Protein AF-R7XGN2-F1 (afdb_monomer)

Radius of gyration: 22.51 Å; Cα contacts (8 Å, |Δi|>4): 155; chains: 1; bounding box: 71×46×50 Å

pLDDT: mean 79.06, std 18.72, range [29.92, 95.56]

Mean predicted aligned error: 11.79 Å

Solvent-accessible surface area (backbone atoms only — not comparable to full-atom values): 12893 Å² total; per-residue (Å²): 125,78,78,70,58,62,67,57,59,67,66,64,74,74,75,70,80,83,85,65,99,56,72,44,58,44,67,46,78,38,30,58,44,69,99,63,11,65,66,30,43,52,52,51,53,53,50,50,51,52,32,53,67,49,72,44,27,59,96,86,29,48,55,45,80,45,82,33,55,18,55,85,36,73,68,44,34,53,54,35,51,46,44,35,49,71,72,68,54,39,79,71,68,58,66,60,52,51,55,52,49,54,55,51,52,56,50,56,76,78,46,59,67,67,62,52,51,49,50,48,49,51,52,52,37,50,49,52,32,50,51,34,50,47,54,59,48,46,57,71,76,52,68,84,62,91,64,97,71,75,79,75,62,74,69,57,50,41,51,51,51,32,52,53,33,53,55,56,54,70,74,51,61,70,68,49,54,52,53,50,52,52,52,50,52,51,54,51,48,49,34,68,72,45,47,63,76,68,51,82,74,81,76,68,49,77,70,57,57,73,76,71,73,78,80,88,79,134

Foldseek 3Di:
DVVVVVVVVVVPPVPDDPPDLDAQEDEDEDACDDPCNVVSVCVVVVVVVVCVLVVCDDLNHHYDYDYAHCNPPPVSSVVSVCCVCPVVNNDDPVVVVVVVVVVVVVVVVPDDPVVVVLLVLLVVLVVLLVVLVVVVVCCVPPVPDDDPDDDPPPPVVSVVSNVVSVVVNVPGDVVSVVVVVVVVVVVVVCCVPPVVVSPPPPPDSVVVVVVPDDPDDD

Nearest PDB structures (foldseek):
  4zpj-assembly1_A  TM=9.206E-01  e=1.205E-03  Sphaerobacter thermophilus DSM 20745
  4evr-assembly1_A  TM=9.173E-01  e=2.177E-03  Rhodopseudomonas palustris CGA009
  4eyk-assembly1_A  TM=9.055E-01  e=1.077E-02  Rhodopseudomonas palustris BisB5
  3n0w-assembly2_B  TM=8.182E-01  e=1.015E-02  Paraburkholderia xenovorans LB400

Sequence (218 aa):
MKQKCVAIAAALALLAPALASAEVKVGILATLSGPSADVGRDQYDGFLLAVEQGGGKLGGQPVRLIKEDDQARPDAGLAGVRRLLELERVATPYFATWTVGIVFAMIAAFMPLNVLAELINIGTLSAFTLISIAVLVLRRTRPELPRAFRCPGVPVVPLLSVGFCLFLMAHLQALTWIAFLIWLGIGLSIYFLYARRNAVLHGGQVARGASRKSPETR

Secondary structure (DSSP, 8-state):
--SHHHHHHHHHTT---------EEEEEEE--SSTTHHHHHHHHHHHHHHHHHTTSEETTEEEEEEEEE-TT-HHHHHHHHHIIIIIS-----HHHHHHHHHHHHHHHHHS-HHHHHHHHHHHHHHHHHHHHHHHHHHHHH-TTS--SS--TTTTHHHHHHHHHHHHHHHTS-HHHHHHHHHHHHHHHHHIIIIIHHH-----SHHHHHTTS------

Structure (mmCIF, N/CA/C/O backbone):
data_AF-R7XGN2-F1
#
_entry.id   AF-R7XGN2-F1
#
loop_
_atom_site.group_PDB
_atom_site.id
_atom_site.type_symbol
_atom_site.label_atom_id
_atom_site.label_alt_id
_atom_site.label_comp_id
_atom_site.label_asym_id
_atom_site.label_entity_id
_atom_site.label_seq_id
_atom_site.pdbx_PDB_ins_code
_atom_site.Cartn_x
_atom_site.Cartn_y
_atom_site.Cartn_z
_atom_site.occupancy
_atom_site.B_iso_or_equiv
_atom_site.auth_seq_id
_atom_site.auth_comp_id
_atom_site.auth_asym_id
_atom_site.auth_atom_id
_atom_site.pdbx_PDB_model_num
ATOM 1 N N . MET A 1 1 ? 31.092 -17.877 7.086 1.00 37.91 1 MET A N 1
ATOM 2 C CA . MET A 1 1 ? 29.964 -18.611 7.721 1.00 37.91 1 MET A CA 1
ATOM 3 C C . MET A 1 1 ? 29.307 -17.897 8.910 1.00 37.91 1 MET A C 1
ATOM 5 O O . MET A 1 1 ? 28.169 -18.226 9.198 1.00 37.91 1 MET A O 1
ATOM 9 N N . LYS A 1 2 ? 29.928 -16.896 9.562 1.00 31.23 2 LYS A N 1
ATOM 10 C CA . LYS A 1 2 ? 29.355 -16.224 10.753 1.00 31.23 2 LYS A CA 1
ATOM 11 C C . LYS A 1 2 ? 28.295 -15.134 10.469 1.00 31.23 2 LYS A C 1
ATOM 13 O O . LYS A 1 2 ? 27.515 -14.819 11.355 1.00 31.23 2 LYS A O 1
ATOM 18 N N . GLN A 1 3 ? 28.200 -14.613 9.239 1.00 43.84 3 GLN A N 1
ATOM 19 C CA . GLN A 1 3 ? 27.232 -13.556 8.870 1.00 43.84 3 GLN A CA 1
ATOM 20 C C . GLN A 1 3 ? 25.809 -14.056 8.560 1.00 43.84 3 GLN A C 1
ATOM 22 O O . GLN A 1 3 ? 24.865 -13.280 8.641 1.00 43.84 3 GLN A O 1
ATOM 27 N N . LYS A 1 4 ? 25.621 -15.345 8.240 1.00 37.38 4 LYS A N 1
ATOM 28 C CA . LYS A 1 4 ? 24.294 -15.890 7.889 1.00 37.38 4 LYS A CA 1
ATOM 29 C C . LYS A 1 4 ? 23.436 -16.238 9.114 1.00 37.38 4 LYS A C 1
ATOM 31 O O . LYS A 1 4 ? 22.220 -16.309 9.000 1.00 37.38 4 LYS A O 1
ATOM 36 N N . CYS A 1 5 ? 24.049 -16.405 10.287 1.00 29.92 5 CYS A N 1
ATOM 37 C CA . CYS A 1 5 ? 23.338 -16.828 11.498 1.00 29.92 5 CYS A CA 1
ATOM 38 C C . CYS A 1 5 ? 22.633 -15.675 12.232 1.00 29.92 5 CYS A C 1
ATOM 40 O O . CYS A 1 5 ? 21.644 -15.910 12.918 1.00 29.92 5 CYS A O 1
ATOM 42 N N . VAL A 1 6 ? 23.087 -14.428 12.061 1.00 37.81 6 VAL A N 1
ATOM 43 C CA . VAL A 1 6 ? 22.526 -13.270 12.786 1.00 37.81 6 VAL A CA 1
ATOM 44 C C . VAL A 1 6 ? 21.175 -12.827 12.204 1.00 37.81 6 VAL A C 1
ATOM 46 O O . VAL A 1 6 ? 20.280 -12.445 12.951 1.00 37.81 6 VAL A O 1
ATOM 49 N N . ALA A 1 7 ? 20.973 -12.972 10.890 1.00 37.25 7 ALA A N 1
ATOM 50 C CA . ALA A 1 7 ? 19.716 -12.604 10.231 1.00 37.25 7 ALA A CA 1
ATOM 51 C C . ALA A 1 7 ? 18.546 -13.556 10.559 1.00 37.25 7 ALA A C 1
ATOM 53 O O . ALA A 1 7 ? 17.389 -13.152 10.509 1.00 37.25 7 ALA A O 1
ATOM 54 N N . ILE A 1 8 ? 18.836 -14.811 10.922 1.00 39.12 8 ILE A N 1
ATOM 55 C CA . ILE A 1 8 ? 17.811 -15.830 11.205 1.00 39.12 8 ILE A CA 1
ATOM 56 C C . ILE A 1 8 ? 17.353 -15.762 12.673 1.00 39.12 8 ILE A C 1
ATOM 58 O O . ILE A 1 8 ? 16.182 -15.992 12.964 1.00 39.12 8 ILE A O 1
ATOM 62 N N . ALA A 1 9 ? 18.233 -15.363 13.598 1.00 32.94 9 ALA A N 1
ATOM 63 C CA . ALA A 1 9 ? 17.887 -15.224 15.015 1.00 32.94 9 ALA A CA 1
ATOM 64 C C . ALA A 1 9 ? 16.923 -14.052 15.290 1.00 32.94 9 ALA A C 1
ATOM 66 O O . ALA A 1 9 ? 16.061 -14.157 16.161 1.00 32.94 9 ALA A O 1
ATOM 67 N N . ALA A 1 10 ? 16.999 -12.969 14.507 1.00 37.25 10 ALA A N 1
ATOM 68 C CA . ALA A 1 10 ? 16.090 -11.826 14.637 1.00 37.25 10 ALA A CA 1
ATOM 69 C C . ALA A 1 10 ? 14.650 -12.133 14.175 1.00 37.25 10 ALA A C 1
ATOM 71 O O . ALA A 1 10 ? 13.710 -11.478 14.616 1.00 37.25 10 ALA A O 1
ATOM 72 N N . ALA A 1 11 ? 14.458 -13.156 13.334 1.00 38.25 11 ALA A N 1
ATOM 73 C CA . ALA A 1 11 ? 13.137 -13.567 12.860 1.00 38.25 11 ALA A CA 1
ATOM 74 C C . ALA A 1 11 ? 12.359 -14.414 13.887 1.00 38.25 11 ALA A C 1
ATOM 76 O O . ALA A 1 11 ? 11.131 -14.459 13.830 1.00 38.25 11 ALA A O 1
ATOM 77 N N . LEU A 1 12 ? 13.041 -15.065 14.841 1.00 36.34 12 LEU A N 1
ATOM 78 C CA . LEU A 1 12 ? 12.395 -15.971 15.803 1.00 36.34 12 LEU A CA 1
ATOM 79 C C . LEU A 1 12 ? 11.821 -15.270 17.048 1.00 36.34 12 LEU A C 1
ATOM 81 O O . LEU A 1 12 ? 10.980 -15.848 17.730 1.00 36.34 12 LEU A O 1
ATOM 85 N N . ALA A 1 13 ? 12.231 -14.033 17.346 1.00 36.88 13 ALA A N 1
ATOM 86 C CA . ALA A 1 13 ? 11.819 -13.324 18.565 1.00 36.88 13 ALA A CA 1
ATOM 87 C C . ALA A 1 13 ? 10.457 -12.602 18.461 1.00 36.88 13 ALA A C 1
ATOM 89 O O . ALA A 1 13 ? 9.962 -12.082 19.456 1.00 36.88 13 ALA A O 1
ATOM 90 N N . LEU A 1 14 ? 9.822 -12.583 17.283 1.00 43.53 14 LEU A N 1
ATOM 91 C CA . LEU A 1 14 ? 8.521 -11.926 17.060 1.00 43.53 14 LEU A CA 1
ATOM 92 C C . LEU A 1 14 ? 7.310 -12.843 17.314 1.00 43.53 14 LEU A C 1
ATOM 94 O O . LEU A 1 14 ? 6.173 -12.446 17.073 1.00 43.53 14 LEU A O 1
ATOM 98 N N . LEU A 1 15 ? 7.531 -14.062 17.813 1.00 40.69 15 LEU A N 1
ATOM 99 C CA . LEU A 1 15 ? 6.493 -15.078 18.012 1.00 40.69 15 LEU A CA 1
ATOM 100 C C . LEU A 1 15 ? 5.929 -15.107 19.443 1.00 40.69 15 LEU A C 1
ATOM 102 O O . LEU A 1 15 ? 5.627 -16.173 19.973 1.00 40.69 15 LEU A O 1
ATOM 106 N N . ALA A 1 16 ? 5.763 -13.945 20.078 1.00 38.53 16 ALA A N 1
ATOM 107 C CA . ALA A 1 16 ? 4.947 -13.860 21.286 1.00 38.53 16 ALA A CA 1
ATOM 108 C C . ALA A 1 16 ? 3.461 -13.806 20.879 1.00 38.53 16 ALA A C 1
ATOM 110 O O . ALA A 1 16 ? 3.049 -12.849 20.217 1.00 38.53 16 ALA A O 1
ATOM 111 N N . PRO A 1 17 ? 2.635 -14.807 21.237 1.00 39.12 17 PRO A N 1
ATOM 112 C CA . PRO A 1 17 ? 1.208 -14.735 20.992 1.00 39.12 17 PRO A CA 1
ATOM 113 C C . PRO A 1 17 ? 0.625 -13.694 21.949 1.00 39.12 17 PRO A C 1
ATOM 115 O O . PRO A 1 17 ? 0.620 -13.887 23.163 1.00 39.12 17 PRO A O 1
ATOM 118 N N . ALA A 1 18 ? 0.111 -12.589 21.414 1.00 36.78 18 ALA A N 1
ATOM 119 C CA . ALA A 1 18 ? -0.776 -11.710 22.166 1.00 36.78 18 ALA A CA 1
ATOM 120 C C . ALA A 1 18 ? -2.134 -12.417 22.332 1.00 36.78 18 ALA A C 1
ATOM 122 O O . ALA A 1 18 ? -3.097 -12.163 21.613 1.00 36.78 18 ALA A O 1
ATOM 123 N N . LEU A 1 19 ? -2.180 -13.371 23.262 1.00 38.25 19 LEU A N 1
ATOM 124 C CA . LEU A 1 19 ? -3.398 -13.948 23.820 1.00 38.25 19 LEU A CA 1
ATOM 125 C C . LEU A 1 19 ? -4.023 -12.911 24.759 1.00 38.25 19 LEU A C 1
ATOM 127 O O . LEU A 1 19 ? -3.770 -12.913 25.958 1.00 38.25 19 LEU A O 1
ATOM 131 N N . ALA A 1 20 ? -4.831 -12.007 24.214 1.00 37.09 20 ALA A N 1
ATOM 132 C CA . ALA A 1 20 ? -5.807 -11.262 24.999 1.00 37.09 20 ALA A CA 1
ATOM 133 C C . ALA A 1 20 ? -6.953 -10.818 24.090 1.00 37.09 20 ALA A C 1
ATOM 135 O O . ALA A 1 20 ? -6.751 -10.083 23.126 1.00 37.09 20 ALA A O 1
ATOM 136 N N . SER A 1 21 ? -8.162 -11.280 24.410 1.00 44.34 21 SER A N 1
ATOM 137 C CA . SER A 1 21 ? -9.411 -10.845 23.789 1.00 44.34 21 SER A CA 1
ATOM 138 C C . SER A 1 21 ? -9.746 -9.419 24.233 1.00 44.34 21 SER A C 1
ATOM 140 O O . SER A 1 21 ? -10.643 -9.215 25.047 1.00 44.34 21 SER A O 1
ATOM 142 N N . ALA A 1 22 ? -8.975 -8.442 23.766 1.00 63.19 22 ALA A N 1
ATOM 143 C CA . ALA A 1 22 ? -9.218 -7.031 24.013 1.00 63.19 22 ALA A CA 1
ATOM 144 C C . ALA A 1 22 ? -9.939 -6.420 22.806 1.00 63.19 22 ALA A C 1
ATOM 146 O O . ALA A 1 22 ? -9.531 -6.620 21.662 1.00 63.19 22 ALA A O 1
ATOM 147 N N . GLU A 1 23 ? -11.014 -5.677 23.078 1.00 73.75 23 GLU A N 1
ATOM 148 C CA . GLU A 1 23 ? -11.693 -4.819 22.105 1.00 73.75 23 GLU A CA 1
ATOM 149 C C . GLU A 1 23 ? -10.660 -3.981 21.334 1.00 73.75 23 GLU A C 1
ATOM 151 O O . GLU A 1 23 ? -9.840 -3.272 21.926 1.00 73.75 23 GLU A O 1
ATOM 156 N N . VAL A 1 24 ? -10.673 -4.083 20.004 1.00 83.44 24 VAL A N 1
ATOM 157 C CA . VAL A 1 24 ? -9.710 -3.388 19.148 1.00 83.44 24 VAL A CA 1
ATOM 158 C C . VAL A 1 24 ? -10.205 -1.963 18.947 1.00 83.44 24 VAL A C 1
ATOM 160 O O . VAL A 1 24 ? -11.162 -1.716 18.213 1.00 83.44 24 VAL A O 1
ATOM 163 N N . LYS A 1 25 ? -9.545 -1.012 19.610 1.00 87.44 25 LYS A N 1
ATOM 164 C CA . LYS A 1 25 ? -9.809 0.417 19.436 1.00 87.44 25 LYS A CA 1
ATOM 165 C C . LYS A 1 25 ? -9.125 0.928 18.177 1.00 87.44 25 LYS A C 1
ATOM 167 O O . LYS A 1 25 ? -7.903 0.858 18.065 1.00 87.44 25 LYS A O 1
ATOM 172 N N . VAL A 1 26 ? -9.910 1.486 17.266 1.00 88.00 26 VAL A N 1
ATOM 173 C CA . VAL A 1 26 ? -9.418 2.097 16.031 1.00 88.00 26 VAL A CA 1
ATOM 174 C C . VAL A 1 26 ? -9.861 3.554 16.019 1.00 88.00 26 VAL A C 1
ATOM 176 O O . VAL A 1 26 ? -11.051 3.854 15.934 1.00 88.00 26 VAL A O 1
ATOM 179 N N . GLY A 1 27 ? -8.890 4.457 16.147 1.00 89.69 27 GLY A N 1
ATOM 180 C CA . GLY A 1 27 ? -9.099 5.892 15.992 1.00 89.69 27 GLY A CA 1
ATOM 181 C C . GLY A 1 27 ? -8.987 6.293 14.525 1.00 89.69 27 GLY A C 1
ATOM 182 O O . GLY A 1 27 ? -7.984 5.975 13.889 1.00 89.69 27 GLY A O 1
ATOM 183 N N . ILE A 1 28 ? -9.990 6.990 13.998 1.00 90.69 28 ILE A N 1
ATOM 184 C CA . ILE A 1 28 ? -9.973 7.587 12.660 1.00 90.69 28 ILE A CA 1
ATOM 185 C C . ILE A 1 28 ? -9.992 9.101 12.836 1.00 90.69 28 ILE A C 1
ATOM 187 O O . ILE A 1 28 ? -10.966 9.657 13.339 1.00 90.69 28 ILE A O 1
ATOM 191 N N . LEU A 1 29 ? -8.907 9.747 12.416 1.00 91.12 29 LEU A N 1
ATOM 192 C CA . LEU A 1 29 ? -8.827 11.192 12.257 1.00 91.12 29 LEU A CA 1
ATOM 193 C C . LEU A 1 29 ? -8.895 11.492 10.762 1.00 91.12 29 LEU A C 1
ATOM 195 O O . LEU A 1 29 ? -8.042 11.024 10.008 1.00 91.12 29 LEU A O 1
ATOM 199 N N . ALA A 1 30 ? -9.912 12.231 10.343 1.00 90.75 30 ALA A N 1
ATOM 200 C CA . ALA A 1 30 ? -10.081 12.640 8.956 1.00 90.75 30 ALA A CA 1
ATOM 201 C C . ALA A 1 30 ? -10.833 13.970 8.894 1.00 90.75 30 ALA A C 1
ATOM 203 O O . ALA A 1 30 ? -11.509 14.353 9.848 1.00 90.75 30 ALA A O 1
ATOM 204 N N . THR A 1 31 ? -10.777 14.643 7.748 1.00 90.19 31 THR A N 1
ATOM 205 C CA . THR A 1 31 ? -11.624 15.808 7.495 1.00 90.19 31 THR A CA 1
ATOM 206 C C . THR A 1 31 ? -13.056 15.362 7.230 1.00 90.19 31 THR A C 1
ATOM 208 O O . THR A 1 31 ? -13.367 14.868 6.148 1.00 90.19 31 THR A O 1
ATOM 211 N N . LEU A 1 32 ? -13.935 15.524 8.217 1.00 89.50 32 LEU A N 1
ATOM 212 C CA . LEU A 1 32 ? -15.345 15.125 8.134 1.00 89.50 32 LEU A CA 1
ATOM 213 C C . LEU A 1 32 ? -16.287 16.322 7.957 1.00 89.50 32 LEU A C 1
ATOM 215 O O . LEU A 1 32 ? -17.448 16.129 7.592 1.00 89.50 32 LEU A O 1
ATOM 219 N N . SER A 1 33 ? -15.783 17.540 8.164 1.00 87.19 33 SER A N 1
ATOM 220 C CA . SER A 1 33 ? -16.510 18.793 7.950 1.00 87.19 33 SER A CA 1
ATOM 221 C C . SER A 1 33 ? -15.754 19.742 7.021 1.00 87.19 33 SER A C 1
ATOM 223 O O . SER A 1 33 ? -14.528 19.735 6.947 1.00 87.19 33 SER A O 1
ATOM 225 N N . GLY A 1 34 ? -16.500 20.603 6.326 1.00 87.06 34 GLY A N 1
ATOM 226 C CA . GLY A 1 34 ? -15.945 21.616 5.427 1.00 87.06 34 GLY A CA 1
ATOM 227 C C . GLY A 1 34 ? -15.860 21.183 3.954 1.00 87.06 34 GLY A C 1
ATOM 228 O O . GLY A 1 34 ? -16.450 20.175 3.567 1.00 87.06 34 GLY A O 1
ATOM 229 N N . PRO A 1 35 ? -15.153 21.956 3.107 1.00 82.31 35 PRO A N 1
ATOM 230 C CA . PRO A 1 35 ? -15.155 21.776 1.649 1.00 82.31 35 PRO A CA 1
ATOM 231 C C . PRO A 1 35 ? -14.576 20.440 1.159 1.00 82.31 35 PRO A C 1
ATOM 233 O O . PRO A 1 35 ? -14.901 20.004 0.062 1.00 82.31 35 PRO A O 1
ATOM 236 N N . SER A 1 36 ? -13.718 19.796 1.955 1.00 82.25 36 SER A N 1
ATOM 237 C CA . SER A 1 36 ? -13.082 18.505 1.649 1.00 82.25 36 SER A CA 1
ATOM 238 C C . SER A 1 36 ? -13.670 17.331 2.446 1.00 82.25 36 SER A C 1
ATOM 240 O O . SER A 1 36 ? -13.063 16.262 2.497 1.00 82.25 36 SER A O 1
ATOM 242 N N . ALA A 1 37 ? -14.847 17.515 3.057 1.00 87.75 37 ALA A N 1
ATOM 243 C CA . ALA A 1 37 ? -15.495 16.519 3.913 1.00 87.75 37 ALA A CA 1
ATOM 244 C C . ALA A 1 37 ? -15.881 15.227 3.186 1.00 87.75 37 ALA A C 1
ATOM 246 O O . ALA A 1 37 ? -15.897 14.160 3.794 1.00 87.75 37 ALA A O 1
ATOM 247 N N . ASP A 1 38 ? -16.224 15.311 1.900 1.00 86.50 38 ASP A N 1
ATOM 248 C CA . ASP A 1 38 ? -16.746 14.166 1.145 1.00 86.50 38 ASP A CA 1
ATOM 249 C C . ASP A 1 38 ? -15.729 13.023 1.092 1.00 86.50 38 ASP A C 1
ATOM 251 O O . ASP A 1 38 ? -16.056 11.880 1.393 1.00 86.50 38 ASP A O 1
ATOM 255 N N . VAL A 1 39 ? -14.455 13.351 0.857 1.00 85.75 39 VAL A N 1
ATOM 256 C CA . VAL A 1 39 ? -13.367 12.366 0.817 1.00 85.75 39 VAL A CA 1
ATOM 257 C C . VAL A 1 39 ? -13.159 11.688 2.176 1.00 85.75 39 VAL A C 1
ATOM 259 O O . VAL A 1 39 ? -12.898 10.487 2.225 1.00 85.75 39 VAL A O 1
ATOM 262 N N . GLY A 1 40 ? -13.259 12.431 3.283 1.00 86.81 40 GLY A N 1
ATOM 263 C CA . GLY A 1 40 ? -13.106 11.862 4.625 1.00 86.81 40 GLY A CA 1
ATOM 264 C C . GLY A 1 40 ? -14.310 11.024 5.058 1.00 86.81 40 GLY A C 1
ATOM 265 O O . GLY A 1 40 ? -14.131 9.969 5.668 1.00 86.81 40 GLY A O 1
ATOM 266 N N . ARG A 1 41 ? -15.528 11.446 4.694 1.00 88.06 41 ARG A N 1
ATOM 267 C CA . ARG A 1 41 ? -16.763 10.689 4.948 1.00 88.06 41 ARG A CA 1
ATOM 268 C C . ARG A 1 41 ? -16.787 9.379 4.171 1.00 88.06 41 ARG A C 1
ATOM 270 O O . ARG A 1 41 ? -17.010 8.341 4.781 1.00 88.06 41 ARG A O 1
ATOM 277 N N . ASP A 1 42 ? -16.426 9.404 2.889 1.00 89.38 42 ASP A N 1
ATOM 278 C CA . ASP A 1 42 ? -16.340 8.196 2.062 1.00 89.38 42 ASP A CA 1
ATOM 279 C C . ASP A 1 42 ? -15.338 7.177 2.632 1.00 89.38 42 ASP A C 1
ATOM 281 O O . ASP A 1 42 ? -15.599 5.971 2.643 1.00 89.38 42 ASP A O 1
ATOM 285 N N . GLN A 1 43 ? -14.194 7.645 3.147 1.00 87.44 43 GLN A N 1
ATOM 286 C CA . GLN A 1 43 ? -13.209 6.779 3.805 1.00 87.44 43 GLN A CA 1
ATOM 287 C C . GLN A 1 43 ? -13.756 6.160 5.096 1.00 87.44 43 GLN A C 1
ATOM 289 O O . GLN A 1 43 ? -13.575 4.960 5.324 1.00 87.44 43 GLN A O 1
ATOM 294 N N . TYR A 1 44 ? -14.423 6.959 5.934 1.00 89.06 44 TYR A N 1
ATOM 295 C CA . TYR A 1 44 ? -15.008 6.489 7.189 1.00 89.06 44 TYR A CA 1
ATOM 296 C C . TYR A 1 44 ? -16.142 5.489 6.948 1.00 89.06 44 TYR A C 1
ATOM 298 O O . TYR A 1 44 ? -16.132 4.402 7.525 1.00 89.06 44 TYR A O 1
ATOM 306 N N . ASP A 1 45 ? -17.074 5.818 6.056 1.00 90.38 45 ASP A N 1
ATOM 307 C CA . ASP A 1 45 ? -18.226 4.980 5.727 1.00 90.38 45 ASP A CA 1
ATOM 308 C C . ASP A 1 45 ? -17.782 3.678 5.054 1.00 90.38 45 ASP A C 1
ATOM 310 O O . ASP A 1 45 ? -18.280 2.602 5.387 1.00 90.38 45 ASP A O 1
ATOM 314 N N . GLY A 1 46 ? -16.785 3.740 4.164 1.00 88.25 46 GLY A N 1
ATOM 315 C CA . GLY A 1 46 ? -16.186 2.555 3.555 1.00 88.25 46 GLY A CA 1
ATOM 316 C C . GLY A 1 46 ? -15.526 1.631 4.583 1.00 88.25 46 GLY A C 1
ATOM 317 O O . GLY A 1 46 ? -15.687 0.409 4.517 1.00 88.25 46 GLY A O 1
ATOM 318 N N . PHE A 1 47 ? -14.820 2.200 5.564 1.00 89.19 47 PHE A N 1
ATOM 319 C CA . PHE A 1 47 ? -14.228 1.427 6.654 1.00 89.19 47 PHE A CA 1
ATOM 320 C C . PHE A 1 47 ? -15.299 0.813 7.562 1.00 89.19 47 PHE A C 1
ATOM 322 O O . PHE A 1 47 ? -15.234 -0.377 7.881 1.00 89.19 47 PHE A O 1
ATOM 329 N N . LEU A 1 48 ? -16.303 1.601 7.952 1.00 89.25 48 LEU A N 1
ATOM 330 C CA . LEU A 1 48 ? -17.408 1.146 8.788 1.00 89.25 48 LEU A CA 1
ATOM 331 C C . LEU A 1 48 ? -18.167 0.002 8.109 1.00 89.25 48 LEU A C 1
ATOM 333 O O . LEU A 1 48 ? -18.372 -1.040 8.725 1.00 89.25 48 LEU A O 1
ATOM 337 N N . LEU A 1 49 ? -18.473 0.141 6.816 1.00 88.19 49 LEU A N 1
ATOM 338 C CA . LEU A 1 49 ? -19.108 -0.903 6.016 1.00 88.19 49 LEU A CA 1
ATOM 339 C C . LEU A 1 49 ? -18.281 -2.196 6.007 1.00 88.19 49 LEU A C 1
ATOM 341 O O . LEU A 1 49 ? -18.844 -3.285 6.107 1.00 88.19 49 LEU A O 1
ATOM 345 N N . ALA A 1 50 ? -16.953 -2.104 5.905 1.00 84.44 50 ALA A N 1
ATOM 346 C CA . ALA A 1 50 ? -16.082 -3.276 5.956 1.00 84.44 50 ALA A CA 1
ATOM 347 C C . ALA A 1 50 ? -16.125 -3.971 7.330 1.00 84.44 50 ALA A C 1
ATOM 349 O O . ALA A 1 50 ? -16.179 -5.201 7.399 1.00 84.44 50 ALA A O 1
ATOM 350 N N . VAL A 1 51 ? -16.151 -3.199 8.422 1.00 85.06 51 VAL A N 1
ATOM 351 C CA . VAL A 1 51 ? -16.285 -3.729 9.789 1.00 85.06 51 VAL A CA 1
ATOM 352 C C . VAL A 1 51 ? -17.659 -4.366 10.002 1.00 85.06 51 VAL A C 1
ATOM 354 O O . VAL A 1 51 ? -17.747 -5.461 10.559 1.00 85.06 51 VAL A O 1
ATOM 357 N N . GLU A 1 52 ? -18.727 -3.742 9.510 1.00 85.69 52 GLU A N 1
ATOM 358 C CA . GLU A 1 52 ? -20.087 -4.286 9.557 1.00 85.69 52 GLU A CA 1
ATOM 359 C C . GLU A 1 52 ? -20.211 -5.585 8.753 1.00 85.69 52 GLU A C 1
ATOM 361 O O . GLU A 1 52 ? -20.765 -6.567 9.250 1.00 85.69 52 GLU A O 1
ATOM 366 N N . GLN A 1 53 ? -19.635 -5.638 7.547 1.00 82.81 53 GLN A N 1
ATOM 367 C CA . GLN A 1 53 ? -19.567 -6.860 6.737 1.00 82.81 53 GLN A CA 1
ATOM 368 C C . GLN A 1 53 ? -18.758 -7.974 7.418 1.00 82.81 53 GLN A C 1
ATOM 370 O O . GLN A 1 53 ? -19.024 -9.152 7.182 1.00 82.81 53 GLN A O 1
ATOM 375 N N . GLY A 1 54 ? -17.799 -7.615 8.276 1.00 76.62 54 GLY A N 1
ATOM 376 C CA . GLY A 1 54 ? -17.056 -8.526 9.151 1.00 76.62 54 GLY A CA 1
ATOM 377 C C . GLY A 1 54 ? -17.780 -8.897 10.453 1.00 76.62 54 GLY A C 1
ATOM 378 O O . GLY A 1 54 ? -17.189 -9.547 11.314 1.00 76.62 54 GLY A O 1
ATOM 379 N N . GLY A 1 55 ? -19.042 -8.489 10.636 1.00 78.94 55 GLY A N 1
ATOM 380 C CA . GLY A 1 55 ? -19.823 -8.767 11.844 1.00 78.94 55 GLY A CA 1
ATOM 381 C C . GLY A 1 55 ? -19.416 -7.917 13.052 1.00 78.94 55 GLY A C 1
ATOM 382 O O . GLY A 1 55 ? -19.513 -8.382 14.188 1.00 78.94 55 GLY A O 1
ATOM 383 N N . GLY A 1 56 ? -18.917 -6.700 12.816 1.00 80.06 56 GLY A N 1
ATOM 384 C CA . GLY A 1 56 ? -18.439 -5.786 13.859 1.00 80.06 56 GLY A CA 1
ATOM 385 C C . GLY A 1 56 ? -17.084 -6.182 14.449 1.00 80.06 56 GLY A C 1
ATOM 386 O O . GLY A 1 56 ? -16.699 -5.681 15.508 1.00 80.06 56 GLY A O 1
ATOM 387 N N . LYS A 1 57 ? -16.377 -7.116 13.800 1.00 81.56 57 LYS A N 1
ATOM 388 C CA . LYS A 1 57 ? -15.139 -7.704 14.304 1.00 81.56 57 LYS A CA 1
ATOM 389 C C . LYS A 1 57 ? -13.993 -7.536 13.316 1.00 81.56 57 LYS A C 1
ATOM 391 O O . LYS A 1 57 ? -14.168 -7.690 12.112 1.00 81.56 57 LYS A O 1
ATOM 396 N N . LEU A 1 58 ? -12.793 -7.307 13.839 1.00 77.25 58 LEU A N 1
ATOM 397 C CA . LEU A 1 58 ? -11.536 -7.385 13.097 1.00 77.25 58 LEU A CA 1
ATOM 398 C C . LEU A 1 58 ? -10.662 -8.444 13.764 1.00 77.25 58 LEU A C 1
ATOM 400 O O . LEU A 1 58 ? -10.468 -8.432 14.976 1.00 77.25 58 LEU A O 1
ATOM 404 N N . GLY A 1 59 ? -10.190 -9.420 12.984 1.00 73.19 59 GLY A N 1
ATOM 405 C CA . GLY A 1 59 ? -9.397 -10.534 13.523 1.00 73.19 59 GLY A CA 1
ATOM 406 C C . GLY A 1 59 ? -10.130 -11.366 14.589 1.00 73.19 59 GLY A C 1
ATOM 407 O O . GLY A 1 59 ? -9.488 -11.938 15.462 1.00 73.19 59 GLY A O 1
ATOM 408 N N . GLY A 1 60 ? -11.469 -11.407 14.549 1.00 74.69 60 GLY A N 1
ATOM 409 C CA . GLY A 1 60 ? -12.304 -12.095 15.543 1.00 74.69 60 GLY A CA 1
ATOM 410 C C . GLY A 1 60 ? -12.583 -11.301 16.828 1.00 74.69 60 GLY A C 1
ATOM 411 O O . GLY A 1 60 ? -13.377 -11.763 17.648 1.00 74.69 60 GLY A O 1
ATOM 412 N N . GLN A 1 61 ? -12.002 -10.108 16.984 1.00 80.19 61 GLN A N 1
ATOM 413 C CA . GLN A 1 61 ? -12.195 -9.221 18.136 1.00 80.19 61 GLN A CA 1
ATOM 414 C C . GLN A 1 61 ? -13.193 -8.098 17.823 1.00 80.19 61 GLN A C 1
ATOM 416 O O . GLN A 1 61 ? -13.183 -7.604 16.694 1.00 80.19 61 GLN A O 1
ATOM 421 N N . PRO A 1 62 ? -14.048 -7.680 18.779 1.00 82.12 62 PRO A N 1
ATOM 422 C CA . PRO A 1 62 ? -14.969 -6.564 18.574 1.00 82.12 62 PRO A CA 1
ATOM 423 C C . PRO A 1 62 ? -14.195 -5.260 18.357 1.00 82.12 62 PRO A C 1
ATOM 425 O O . PRO A 1 62 ? -13.173 -5.026 19.003 1.00 82.12 62 PRO A O 1
ATOM 428 N N . VAL A 1 63 ? -14.676 -4.427 17.435 1.00 85.31 63 VAL A N 1
ATOM 429 C CA . VAL A 1 63 ? -14.022 -3.168 17.060 1.00 85.31 63 VAL A CA 1
ATOM 430 C C . VAL A 1 63 ? -14.757 -1.989 17.668 1.00 85.31 63 VAL A C 1
ATOM 432 O O . VAL A 1 63 ? -15.956 -1.827 17.447 1.00 85.31 63 VAL A O 1
ATOM 435 N N . ARG A 1 64 ? -14.014 -1.109 18.341 1.00 86.44 64 ARG A N 1
ATOM 436 C CA . ARG A 1 64 ? -14.510 0.199 18.767 1.00 86.44 64 ARG A CA 1
ATOM 437 C C . ARG A 1 64 ? -13.917 1.286 17.895 1.00 86.44 64 ARG A C 1
ATOM 439 O O . ARG A 1 64 ? -12.728 1.590 17.994 1.00 86.44 64 ARG A O 1
ATOM 446 N N . LEU A 1 65 ? -14.763 1.866 17.054 1.00 86.00 65 LEU A N 1
ATOM 447 C CA . LEU A 1 65 ? -14.395 2.983 16.197 1.00 86.00 65 LEU A CA 1
ATOM 448 C C . LEU A 1 65 ? -14.592 4.302 16.931 1.00 86.00 65 LEU A C 1
ATOM 450 O O . LEU A 1 65 ? -15.686 4.600 17.406 1.00 86.00 65 LEU A O 1
ATOM 454 N N . ILE A 1 66 ? -13.531 5.097 16.997 1.00 88.44 66 ILE A N 1
ATOM 455 C CA . ILE A 1 66 ? -13.555 6.449 17.548 1.00 88.44 66 ILE A CA 1
ATOM 456 C C . ILE A 1 66 ? -13.210 7.397 16.407 1.00 88.44 66 ILE A C 1
ATOM 458 O O . ILE A 1 66 ? -12.157 7.257 15.789 1.00 88.44 66 ILE A O 1
ATOM 462 N N . LYS A 1 67 ? -14.106 8.337 16.108 1.00 90.44 67 LYS A N 1
ATOM 463 C CA . LYS A 1 67 ? -13.926 9.313 15.030 1.00 90.44 67 LYS A CA 1
ATOM 464 C C . LYS A 1 67 ? -13.584 10.684 15.600 1.00 90.44 67 LYS A C 1
ATOM 466 O O . LYS A 1 67 ? -14.242 11.131 16.535 1.00 90.44 67 LYS A O 1
ATOM 471 N N . GLU A 1 68 ? -12.612 11.351 14.999 1.00 91.94 68 GLU A N 1
ATOM 472 C CA . GLU A 1 68 ? -12.273 12.747 15.267 1.00 91.94 68 GLU A CA 1
ATOM 473 C C . GLU A 1 68 ? -12.196 13.509 13.942 1.00 91.94 68 GLU A C 1
ATOM 475 O O . GLU A 1 68 ? -11.715 12.983 12.937 1.00 91.94 68 GLU A O 1
ATOM 480 N N . ASP A 1 69 ? -12.693 14.743 13.949 1.00 91.81 69 ASP A N 1
ATOM 481 C CA . ASP A 1 69 ? -12.745 15.609 12.773 1.00 91.81 69 ASP A CA 1
ATOM 482 C C . ASP A 1 69 ? -11.668 16.688 12.871 1.00 91.81 69 ASP A C 1
ATOM 484 O O . ASP A 1 69 ? -11.680 17.502 13.797 1.00 91.81 69 ASP A O 1
ATOM 488 N N . ASP A 1 70 ? -10.746 16.700 11.912 1.00 90.31 70 ASP A N 1
ATOM 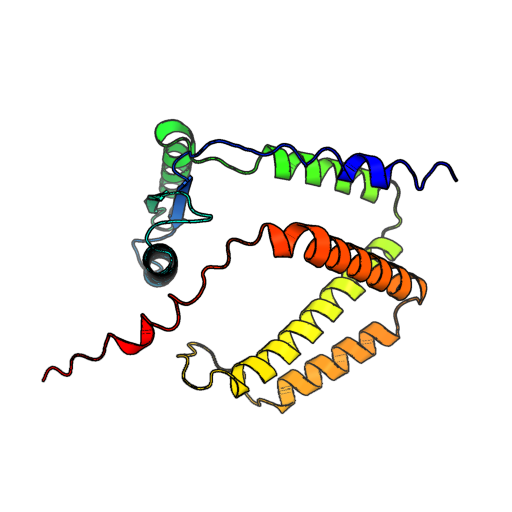489 C CA . ASP A 1 70 ? -9.694 17.715 11.844 1.00 90.31 70 ASP A CA 1
ATOM 490 C C . ASP A 1 70 ? -10.160 19.042 11.217 1.00 90.31 70 ASP A C 1
ATOM 492 O O . ASP A 1 70 ? -9.443 20.036 11.305 1.00 90.31 70 ASP A O 1
ATOM 496 N N . GLN A 1 71 ? -11.347 19.088 10.596 1.00 89.19 71 GLN A N 1
ATOM 497 C CA . GLN A 1 71 ? -11.925 20.267 9.933 1.00 89.19 71 GLN A CA 1
ATOM 498 C C . GLN A 1 71 ? -10.993 20.947 8.907 1.00 89.19 71 GLN A C 1
ATOM 500 O O . GLN A 1 71 ? -11.145 22.140 8.630 1.00 89.19 71 GLN A O 1
ATOM 505 N N . ALA A 1 72 ? -10.006 20.219 8.368 1.00 87.00 72 ALA A N 1
ATOM 506 C CA . ALA A 1 72 ? -8.898 20.755 7.573 1.00 87.00 72 ALA A CA 1
ATOM 507 C C . ALA A 1 72 ? -8.108 21.880 8.277 1.00 87.00 72 ALA A C 1
ATOM 509 O O . ALA A 1 72 ? -7.496 22.726 7.617 1.00 87.00 72 ALA A O 1
ATOM 510 N N . ARG A 1 73 ? -8.107 21.904 9.617 1.00 88.44 73 ARG A N 1
ATOM 511 C CA . ARG A 1 73 ? -7.345 22.860 10.425 1.00 88.44 73 ARG A CA 1
ATOM 512 C C . ARG A 1 73 ? -6.322 22.147 11.317 1.00 88.44 73 ARG A C 1
ATOM 514 O O . ARG A 1 73 ? -6.636 21.136 11.948 1.00 88.44 73 ARG A O 1
ATOM 521 N N . PRO A 1 74 ? -5.084 22.664 11.410 1.00 90.50 74 PRO A N 1
ATOM 522 C CA . PRO A 1 74 ? -4.013 21.991 12.143 1.00 90.50 74 PRO A CA 1
ATOM 523 C C . PRO A 1 74 ? -4.249 21.946 13.662 1.00 90.50 74 PRO A C 1
ATOM 525 O O . PRO A 1 74 ? -3.843 20.990 14.317 1.00 90.50 74 PRO A O 1
ATOM 528 N N . ASP A 1 75 ? -4.914 22.951 14.231 1.00 92.94 75 ASP A N 1
ATOM 529 C CA . ASP A 1 75 ? -5.268 23.029 15.651 1.00 92.94 75 ASP A CA 1
ATOM 530 C C . ASP A 1 75 ? -6.309 21.971 16.045 1.00 92.94 75 ASP A C 1
ATOM 532 O O . ASP A 1 75 ? -6.098 21.227 17.006 1.00 92.94 75 ASP A O 1
ATOM 536 N N . ALA A 1 76 ? -7.386 21.848 15.264 1.00 91.50 76 ALA A N 1
ATOM 537 C CA . ALA A 1 76 ? -8.406 20.818 15.449 1.00 91.50 76 ALA A CA 1
ATOM 538 C C . ALA A 1 76 ? -7.829 19.408 15.243 1.00 91.50 76 ALA A C 1
ATOM 540 O O . ALA A 1 76 ? -8.075 18.519 16.059 1.00 91.50 76 ALA A O 1
ATOM 541 N N . GLY A 1 77 ? -6.975 19.220 14.230 1.00 90.38 77 GLY A N 1
ATOM 542 C CA . GLY A 1 77 ? -6.256 17.963 14.016 1.00 90.38 77 GLY A CA 1
ATOM 543 C C . GLY A 1 77 ? -5.387 17.561 15.213 1.00 90.38 77 GLY A C 1
ATOM 544 O O . GLY A 1 77 ? -5.475 16.429 15.689 1.00 90.38 77 GLY A O 1
ATOM 545 N N . LEU A 1 78 ? -4.591 18.486 15.763 1.00 94.31 78 LEU A N 1
ATOM 546 C CA . LEU A 1 78 ? -3.766 18.221 16.950 1.00 94.31 78 LEU A CA 1
ATOM 547 C C . LEU A 1 78 ? -4.610 17.895 18.188 1.00 9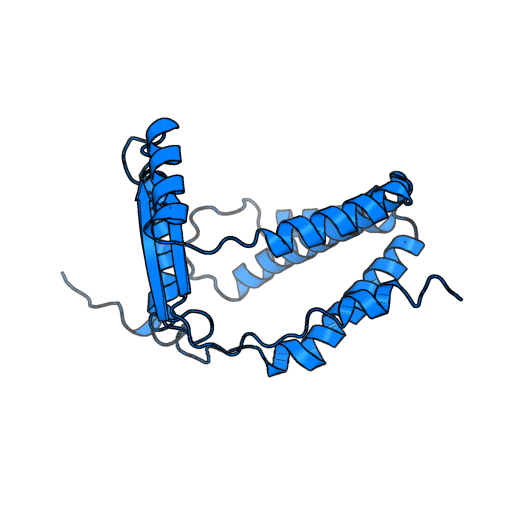4.31 78 LEU A C 1
ATOM 549 O O . LEU A 1 78 ? -4.249 16.992 18.947 1.00 94.31 78 LEU A O 1
ATOM 553 N N . ALA A 1 79 ? -5.727 18.597 18.391 1.00 93.38 79 ALA A N 1
ATOM 554 C CA . ALA A 1 79 ? -6.662 18.303 19.474 1.00 93.38 79 ALA A CA 1
ATOM 555 C C . ALA A 1 79 ? -7.280 16.901 19.322 1.00 93.38 79 ALA A C 1
ATOM 557 O O . ALA A 1 79 ? -7.312 16.138 20.291 1.00 93.38 79 ALA A O 1
ATOM 558 N N . GLY A 1 80 ? -7.683 16.530 18.103 1.00 91.88 80 GLY A N 1
ATOM 559 C CA . GLY A 1 80 ? -8.204 15.203 17.776 1.00 91.88 80 GLY A CA 1
ATOM 560 C C . GLY A 1 80 ? -7.182 14.093 18.031 1.00 91.88 80 GLY A C 1
ATOM 561 O O . GLY A 1 80 ? -7.482 13.124 18.727 1.00 91.88 80 GLY A O 1
ATOM 562 N N . VAL A 1 81 ? -5.937 14.256 17.567 1.00 92.31 81 VAL A N 1
ATOM 563 C CA . VAL A 1 81 ? -4.852 13.290 17.838 1.00 92.31 81 VAL A CA 1
ATOM 564 C C . VAL A 1 81 ? -4.622 13.121 19.338 1.00 92.31 81 VAL A C 1
ATOM 566 O O . VAL A 1 81 ? -4.553 11.991 19.822 1.00 92.31 81 VAL A O 1
ATOM 569 N N . ARG A 1 82 ? -4.524 14.224 20.092 1.00 93.31 82 ARG A N 1
ATOM 570 C CA . ARG A 1 82 ? -4.328 14.162 21.549 1.00 93.31 82 ARG A CA 1
ATOM 571 C C . ARG A 1 82 ? -5.478 13.441 22.234 1.00 93.31 82 ARG A C 1
ATOM 573 O O . ARG A 1 82 ? -5.230 12.580 23.066 1.00 93.31 82 ARG A O 1
ATOM 580 N N . ARG A 1 83 ? -6.722 13.702 21.834 1.00 92.06 83 ARG A N 1
ATOM 581 C CA . ARG A 1 83 ? -7.890 12.984 22.354 1.00 92.06 83 ARG A CA 1
ATOM 582 C C . ARG A 1 83 ? -7.816 11.479 22.078 1.00 92.06 83 ARG A C 1
ATOM 584 O O . ARG A 1 83 ? -8.037 10.688 22.995 1.00 92.06 83 ARG A O 1
ATOM 591 N N . LEU A 1 84 ? -7.448 11.074 20.861 1.00 92.31 84 LEU A N 1
ATOM 592 C CA . LEU A 1 84 ? -7.292 9.657 20.512 1.00 92.31 84 LEU A CA 1
ATOM 593 C C . LEU A 1 84 ? -6.196 8.971 21.342 1.00 92.31 84 LEU A C 1
ATOM 595 O O . LEU A 1 84 ? -6.387 7.845 21.803 1.00 92.31 84 LEU A O 1
ATOM 599 N N . LEU A 1 85 ? -5.058 9.638 21.547 1.00 91.00 85 LEU A N 1
ATOM 600 C CA . LEU A 1 85 ? -3.907 9.058 22.242 1.00 91.00 85 LEU A CA 1
ATOM 601 C C . LEU A 1 85 ? -4.037 9.109 23.770 1.00 91.00 85 LEU A C 1
ATOM 603 O O . LEU A 1 85 ? -3.763 8.117 24.442 1.00 91.00 85 LEU A O 1
ATOM 607 N N . GLU A 1 86 ? -4.453 10.242 24.328 1.00 91.88 86 GLU A N 1
ATOM 608 C CA . GLU A 1 86 ? -4.448 10.493 25.773 1.00 91.88 86 GLU A CA 1
ATOM 609 C C . GLU A 1 86 ? -5.739 10.016 26.445 1.00 91.88 86 GLU A C 1
ATOM 611 O O . GLU A 1 86 ? -5.681 9.336 27.473 1.00 91.88 86 GLU A O 1
ATOM 616 N N . LEU A 1 87 ? -6.901 10.336 25.861 1.00 88.94 87 LEU A N 1
ATOM 617 C CA . LEU A 1 87 ? -8.202 10.001 26.449 1.00 88.94 87 LEU A CA 1
ATOM 618 C C . LEU A 1 87 ? -8.622 8.581 26.081 1.00 88.94 87 LEU A C 1
ATOM 620 O O . LEU A 1 87 ? -8.881 7.747 26.947 1.00 88.94 87 LEU A O 1
ATOM 624 N N . GLU A 1 88 ? -8.662 8.287 24.785 1.00 88.38 88 GLU A N 1
ATOM 625 C CA . GLU A 1 88 ? -9.185 7.009 24.300 1.00 88.38 88 GLU A CA 1
ATOM 626 C C . GLU A 1 88 ? -8.136 5.891 24.308 1.00 88.38 88 GLU A C 1
ATOM 628 O O . GLU A 1 88 ? -8.489 4.703 24.267 1.00 88.38 88 GLU A O 1
ATOM 633 N N . ARG A 1 89 ? -6.854 6.263 24.445 1.00 87.50 89 ARG A N 1
ATOM 634 C CA . ARG A 1 89 ? -5.696 5.360 24.465 1.00 87.50 89 ARG A CA 1
ATOM 635 C C . ARG A 1 89 ? -5.686 4.423 23.261 1.00 87.50 89 ARG A C 1
ATOM 637 O O . ARG A 1 89 ? -5.538 3.208 23.404 1.00 87.50 89 ARG A O 1
ATOM 644 N N . VAL A 1 90 ? -5.889 4.988 22.072 1.00 89.38 90 VAL A N 1
ATOM 645 C CA . VAL A 1 90 ? -5.746 4.260 20.810 1.00 89.38 90 VAL A CA 1
ATOM 646 C C . VAL A 1 90 ? -4.286 3.839 20.662 1.00 89.38 90 VAL A C 1
ATOM 648 O O . VAL A 1 90 ? -3.373 4.663 20.730 1.00 89.38 90 VAL A O 1
ATOM 651 N N . ALA A 1 91 ? -4.061 2.537 20.491 1.00 86.19 91 ALA A N 1
ATOM 652 C CA . ALA A 1 91 ? -2.720 1.995 20.354 1.00 86.19 91 ALA A CA 1
ATOM 653 C C . ALA A 1 91 ? -2.096 2.431 19.023 1.00 86.19 91 ALA A C 1
ATOM 655 O O . ALA A 1 91 ? -2.731 2.368 17.971 1.00 86.19 91 ALA A O 1
ATOM 656 N N . THR A 1 92 ? -0.825 2.820 19.063 1.00 87.19 92 THR A N 1
ATOM 657 C CA . THR A 1 92 ? -0.019 3.081 17.869 1.00 87.19 92 THR A CA 1
ATOM 658 C C . THR A 1 92 ? 1.106 2.053 17.779 1.00 87.19 92 THR A C 1
ATOM 660 O O . THR A 1 92 ? 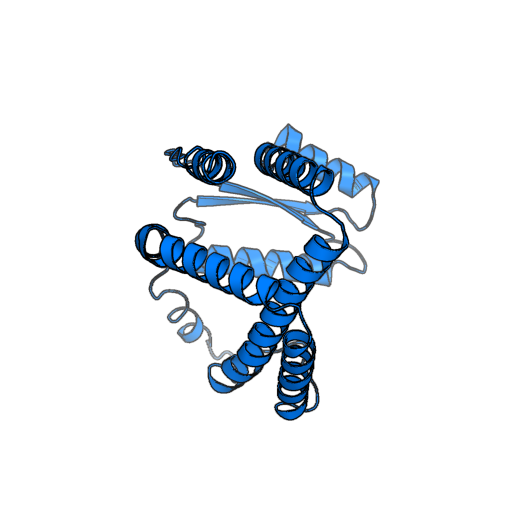1.628 1.617 18.810 1.00 87.19 92 THR A O 1
ATOM 663 N N . PRO A 1 93 ? 1.530 1.648 16.569 1.00 87.88 93 PRO A N 1
ATOM 664 C CA . PRO A 1 93 ? 2.589 0.657 16.391 1.00 87.88 93 PRO A CA 1
ATOM 665 C C . PRO A 1 93 ? 3.993 1.240 16.657 1.00 87.88 93 PRO A C 1
ATOM 667 O O . PRO A 1 93 ? 4.937 0.913 15.947 1.00 87.88 93 PRO A O 1
ATOM 670 N N . TYR A 1 94 ? 4.161 2.103 17.670 1.00 87.88 94 TYR A N 1
ATOM 671 C CA . TYR A 1 94 ? 5.402 2.852 17.911 1.00 87.88 94 TYR A CA 1
ATOM 672 C C . TYR A 1 94 ? 6.615 1.932 18.096 1.00 87.88 94 TYR A C 1
ATOM 674 O O . TYR A 1 94 ? 7.679 2.201 17.541 1.00 87.88 94 TYR A O 1
ATOM 682 N N . PHE A 1 95 ? 6.445 0.829 18.834 1.00 85.88 95 PHE A N 1
ATOM 683 C CA . PHE A 1 95 ? 7.506 -0.149 19.057 1.00 85.88 95 PHE A CA 1
ATOM 684 C C . PHE A 1 95 ? 7.928 -0.792 17.735 1.00 85.88 95 PHE A C 1
ATOM 686 O O . PHE A 1 95 ? 9.108 -0.785 17.406 1.00 85.88 95 PHE A O 1
ATOM 693 N N . ALA A 1 96 ? 6.964 -1.254 16.931 1.00 84.25 96 ALA A N 1
ATOM 694 C CA . ALA A 1 96 ? 7.242 -1.841 15.624 1.00 84.25 96 ALA A CA 1
ATOM 695 C C . ALA A 1 96 ? 7.939 -0.839 14.690 1.00 84.25 96 ALA A C 1
ATOM 697 O O . ALA A 1 96 ? 8.934 -1.192 14.061 1.00 84.25 96 ALA A O 1
ATOM 698 N N . THR A 1 97 ? 7.480 0.417 14.650 1.00 88.88 97 THR A N 1
ATOM 699 C CA . THR A 1 97 ? 8.094 1.476 13.837 1.00 88.88 97 THR A CA 1
ATOM 700 C C . THR A 1 97 ? 9.551 1.718 14.232 1.00 88.88 97 THR A C 1
ATOM 702 O O . THR A 1 97 ? 10.420 1.744 13.363 1.00 88.88 97 THR A O 1
ATOM 705 N N . TRP A 1 98 ? 9.843 1.844 15.531 1.00 93.56 98 TRP A N 1
ATOM 706 C CA . TRP A 1 98 ? 11.208 2.058 16.019 1.00 93.56 98 TRP A CA 1
ATOM 707 C C . TRP A 1 98 ? 12.107 0.843 15.806 1.00 93.56 98 TRP A C 1
ATOM 709 O O . TRP A 1 98 ? 13.228 0.995 15.325 1.00 93.56 98 TRP A O 1
ATOM 719 N N . THR A 1 99 ? 11.627 -0.364 16.113 1.00 89.69 99 THR A N 1
ATOM 720 C CA . THR A 1 99 ? 12.399 -1.595 15.911 1.00 89.69 99 THR A CA 1
ATOM 721 C C . THR A 1 99 ? 12.763 -1.776 14.441 1.00 89.69 99 THR A C 1
ATOM 723 O O . THR A 1 99 ? 13.930 -1.988 14.121 1.00 89.69 99 THR A O 1
ATOM 726 N N . VAL A 1 100 ? 11.790 -1.638 13.537 1.00 91.31 100 VAL A N 1
ATOM 727 C CA . VAL A 1 100 ? 12.020 -1.744 12.092 1.00 91.31 100 VAL A CA 1
ATOM 728 C C . VAL A 1 100 ? 12.969 -0.639 11.623 1.00 91.31 100 VAL A C 1
ATOM 730 O O . VAL A 1 100 ? 13.956 -0.934 10.953 1.00 91.31 100 VAL A O 1
ATOM 733 N N . GLY A 1 101 ? 12.733 0.612 12.029 1.00 92.12 101 GLY A N 1
ATOM 734 C CA . GLY A 1 101 ? 13.571 1.753 11.656 1.00 92.12 101 GLY A CA 1
ATOM 735 C C . GLY A 1 101 ? 15.037 1.585 12.059 1.00 92.12 101 GLY A C 1
ATOM 736 O O . GLY A 1 101 ? 15.921 1.783 11.230 1.00 92.12 101 GLY A O 1
ATOM 737 N N . ILE A 1 102 ? 15.307 1.149 13.293 1.00 94.25 102 ILE A N 1
ATOM 738 C CA . ILE A 1 102 ? 16.673 0.912 13.786 1.00 94.25 102 ILE A CA 1
ATOM 739 C C . ILE A 1 102 ? 17.348 -0.221 13.004 1.00 94.25 102 ILE A C 1
ATOM 741 O O . ILE A 1 102 ? 18.501 -0.085 12.598 1.00 94.25 102 ILE A O 1
ATOM 745 N N . VAL A 1 103 ? 16.638 -1.324 12.747 1.00 92.00 103 VAL A N 1
ATOM 746 C CA . VAL A 1 103 ? 17.187 -2.454 11.982 1.00 92.00 103 VAL A CA 1
ATOM 747 C C . VAL A 1 103 ? 17.556 -2.027 10.559 1.00 92.00 103 VAL A C 1
ATOM 749 O O . VAL A 1 103 ? 18.666 -2.311 10.105 1.00 92.00 103 VAL A O 1
ATOM 752 N N . PHE A 1 104 ? 16.674 -1.305 9.864 1.00 90.31 104 PHE A N 1
ATOM 753 C CA . PHE A 1 104 ? 16.957 -0.818 8.511 1.00 90.31 104 PHE A CA 1
ATOM 754 C C . PHE A 1 104 ? 18.057 0.247 8.483 1.00 90.31 104 PHE A C 1
ATOM 756 O O . PHE A 1 104 ? 18.889 0.214 7.578 1.00 90.31 104 PHE A O 1
ATOM 763 N N . ALA A 1 105 ? 18.121 1.136 9.479 1.00 91.44 105 ALA A N 1
ATOM 764 C CA . ALA A 1 105 ? 19.198 2.119 9.601 1.00 91.44 105 ALA A CA 1
ATOM 765 C C . ALA A 1 105 ? 20.569 1.442 9.755 1.00 91.44 105 ALA A C 1
ATOM 767 O O . ALA A 1 105 ? 21.528 1.822 9.084 1.00 91.44 105 ALA A O 1
ATOM 768 N N . MET A 1 106 ? 20.648 0.387 10.572 1.00 92.12 106 MET A N 1
ATOM 769 C CA . MET A 1 106 ? 21.870 -0.404 10.721 1.00 92.12 106 MET A CA 1
ATOM 770 C C . MET A 1 106 ? 22.266 -1.086 9.410 1.00 92.12 106 MET A C 1
ATOM 772 O O . MET A 1 106 ? 23.428 -1.033 9.028 1.00 92.12 106 MET A O 1
ATOM 776 N N . ILE A 1 107 ? 21.321 -1.691 8.684 1.00 87.50 107 ILE A N 1
ATOM 777 C CA . ILE A 1 107 ? 21.610 -2.320 7.383 1.00 87.50 107 ILE A CA 1
ATOM 778 C C . ILE A 1 107 ? 22.107 -1.279 6.370 1.00 87.50 107 ILE A C 1
ATOM 780 O O . ILE A 1 107 ? 23.092 -1.527 5.674 1.00 87.50 107 ILE A O 1
ATOM 784 N N . ALA A 1 108 ? 21.465 -0.110 6.311 1.00 86.12 108 ALA A N 1
ATOM 785 C CA . ALA A 1 108 ? 21.835 0.973 5.405 1.00 86.12 108 ALA A CA 1
ATOM 786 C C . ALA A 1 108 ? 23.242 1.530 5.684 1.00 86.12 108 ALA A C 1
ATOM 788 O O . ALA A 1 108 ? 23.928 1.925 4.748 1.00 86.12 108 ALA A O 1
ATOM 789 N N . ALA A 1 109 ? 23.704 1.507 6.939 1.00 90.88 109 ALA A N 1
ATOM 790 C CA . ALA A 1 109 ? 25.051 1.950 7.300 1.00 90.88 109 ALA A CA 1
ATOM 791 C C . ALA A 1 109 ? 26.172 1.068 6.708 1.00 90.88 109 ALA A C 1
ATOM 793 O O . ALA A 1 109 ? 27.279 1.555 6.493 1.00 90.88 109 ALA A O 1
ATOM 794 N N . PHE A 1 110 ? 25.900 -0.214 6.434 1.00 89.19 110 PHE A N 1
ATOM 795 C CA . PHE A 1 110 ? 26.896 -1.173 5.929 1.00 89.19 110 PHE A CA 1
ATOM 796 C C . PHE A 1 110 ? 26.680 -1.593 4.468 1.00 89.19 110 PHE A C 1
ATOM 798 O O . PHE A 1 110 ? 27.517 -2.306 3.913 1.00 89.19 110 PHE A O 1
ATOM 805 N N . MET A 1 111 ? 25.567 -1.197 3.845 1.00 85.69 111 MET A N 1
ATOM 806 C CA . MET A 1 111 ? 25.217 -1.589 2.479 1.00 85.69 111 MET A CA 1
ATOM 807 C C . MET A 1 111 ? 25.445 -0.424 1.510 1.00 85.69 111 MET A C 1
ATOM 809 O O . MET A 1 111 ? 24.931 0.669 1.751 1.00 85.69 111 MET A O 1
ATOM 813 N N . PRO A 1 112 ? 26.162 -0.620 0.390 1.00 88.62 112 PRO A N 1
ATOM 814 C CA . PRO A 1 112 ? 26.338 0.444 -0.583 1.00 88.62 112 PRO A CA 1
ATOM 815 C C . PRO A 1 112 ? 24.998 0.804 -1.244 1.00 88.62 112 PRO A C 1
ATOM 817 O O . PRO A 1 112 ? 24.155 -0.056 -1.519 1.00 88.62 112 PRO A O 1
ATOM 820 N N . LEU A 1 113 ? 24.814 2.101 -1.513 1.00 87.44 113 LEU A N 1
ATOM 821 C CA . LEU A 1 113 ? 23.557 2.654 -2.029 1.00 87.44 113 LEU A CA 1
ATOM 822 C C . LEU A 1 113 ? 23.125 2.032 -3.365 1.00 87.44 113 LEU A C 1
ATOM 824 O O . LEU A 1 113 ? 21.929 1.909 -3.611 1.00 87.44 113 LEU A O 1
ATOM 828 N N . ASN A 1 114 ? 24.070 1.608 -4.210 1.00 87.62 114 ASN A N 1
ATOM 829 C CA . ASN A 1 114 ? 23.769 0.973 -5.496 1.00 87.62 114 ASN A CA 1
ATOM 830 C C . ASN A 1 114 ? 23.045 -0.374 -5.330 1.00 87.62 114 ASN A C 1
ATOM 832 O O . ASN A 1 114 ? 22.013 -0.591 -5.956 1.00 87.62 114 ASN A O 1
ATOM 836 N N . VAL A 1 115 ? 23.525 -1.244 -4.438 1.00 84.81 115 VAL A N 1
ATOM 837 C CA . VAL A 1 115 ? 22.918 -2.552 -4.164 1.00 84.81 115 VAL A CA 1
ATOM 838 C C . VAL A 1 115 ? 21.532 -2.367 -3.554 1.00 84.81 115 VAL A C 1
ATOM 840 O O . VAL A 1 115 ? 20.594 -3.071 -3.925 1.00 84.81 115 VAL A O 1
ATOM 843 N N . LEU A 1 116 ? 21.377 -1.390 -2.655 1.00 86.19 116 LEU A N 1
ATOM 844 C CA . LEU A 1 116 ? 20.075 -1.061 -2.077 1.00 86.19 116 LEU A CA 1
ATOM 845 C C . LEU A 1 116 ? 19.094 -0.555 -3.146 1.00 86.19 116 LEU A C 1
ATOM 847 O O . LEU A 1 116 ? 17.949 -1.003 -3.181 1.00 86.19 116 LEU A O 1
ATOM 851 N N . ALA A 1 117 ? 19.544 0.330 -4.038 1.00 89.12 117 ALA A N 1
ATOM 852 C CA . ALA A 1 117 ? 18.729 0.840 -5.135 1.00 89.12 117 ALA A CA 1
ATOM 853 C C . ALA A 1 117 ? 18.299 -0.281 -6.092 1.00 89.12 117 ALA A C 1
ATOM 855 O O . ALA A 1 117 ? 17.128 -0.361 -6.453 1.00 89.12 117 ALA A O 1
ATOM 856 N N . GLU A 1 118 ? 19.205 -1.190 -6.453 1.00 88.50 118 GLU A N 1
ATOM 857 C CA . GLU A 1 118 ? 18.887 -2.342 -7.299 1.00 88.50 118 GLU A CA 1
ATOM 858 C C . GLU A 1 118 ? 17.869 -3.295 -6.643 1.00 88.50 118 GLU A C 1
ATOM 860 O O . GLU A 1 118 ? 16.927 -3.738 -7.304 1.00 88.50 118 GLU A O 1
ATOM 865 N N . LEU A 1 119 ? 18.006 -3.568 -5.338 1.00 87.62 119 LEU A N 1
ATOM 866 C CA . LEU A 1 119 ? 17.069 -4.396 -4.564 1.00 87.62 119 LEU A CA 1
ATOM 867 C C . LEU A 1 119 ? 15.674 -3.764 -4.449 1.00 87.62 119 LEU A C 1
ATOM 869 O O . LEU A 1 119 ? 14.662 -4.461 -4.545 1.00 87.62 119 LEU A O 1
ATOM 873 N N . ILE A 1 120 ? 15.602 -2.447 -4.252 1.00 91.06 120 ILE A N 1
ATOM 874 C CA . ILE A 1 120 ? 14.326 -1.725 -4.216 1.00 91.06 120 ILE A CA 1
ATOM 875 C C . ILE A 1 120 ? 13.693 -1.720 -5.610 1.00 91.06 120 ILE A C 1
ATOM 877 O O . ILE A 1 120 ? 12.505 -2.014 -5.729 1.00 91.06 120 ILE A O 1
ATOM 881 N N . ASN A 1 121 ? 14.476 -1.458 -6.661 1.00 92.69 121 ASN A N 1
ATOM 882 C CA . ASN A 1 121 ? 13.992 -1.407 -8.041 1.00 92.69 121 ASN A CA 1
ATOM 883 C C . ASN A 1 121 ? 13.383 -2.739 -8.497 1.00 92.69 121 ASN A C 1
ATOM 885 O O . ASN A 1 121 ? 12.290 -2.743 -9.060 1.00 92.69 121 ASN A O 1
ATOM 889 N N . ILE A 1 122 ? 14.027 -3.883 -8.225 1.00 93.31 122 ILE A N 1
ATOM 890 C CA . ILE A 1 122 ? 13.442 -5.190 -8.581 1.00 93.31 122 ILE A CA 1
ATOM 891 C C . ILE A 1 122 ? 12.124 -5.443 -7.824 1.00 93.31 122 ILE A C 1
ATOM 893 O O . ILE A 1 122 ? 11.161 -5.972 -8.389 1.00 93.31 122 ILE A O 1
ATOM 897 N N . GLY A 1 123 ? 12.037 -5.016 -6.559 1.00 91.94 123 GLY A N 1
ATOM 898 C CA . GLY A 1 123 ? 10.832 -5.142 -5.738 1.00 91.94 123 GLY A CA 1
ATOM 899 C C . GLY A 1 123 ? 9.673 -4.269 -6.227 1.00 91.94 123 GLY A C 1
ATOM 900 O O . GLY A 1 123 ? 8.548 -4.747 -6.361 1.00 91.94 123 GLY A O 1
ATOM 901 N N . THR A 1 124 ? 9.932 -3.002 -6.547 1.00 94.19 124 THR A N 1
ATOM 902 C CA . THR A 1 124 ? 8.897 -2.077 -7.031 1.00 94.19 124 THR A CA 1
ATOM 903 C C . THR A 1 124 ? 8.419 -2.446 -8.436 1.00 94.19 124 THR A C 1
ATOM 905 O O . THR A 1 124 ? 7.211 -2.497 -8.669 1.00 94.19 124 THR A O 1
ATOM 908 N N . LEU A 1 125 ? 9.330 -2.794 -9.354 1.00 94.88 125 LEU A N 1
ATOM 909 C CA . LEU A 1 125 ? 8.981 -3.228 -10.714 1.00 94.88 125 LEU A CA 1
ATOM 910 C C . LEU A 1 125 ? 8.173 -4.532 -10.718 1.00 94.88 125 LEU A C 1
ATOM 912 O O . LEU A 1 125 ? 7.199 -4.658 -11.468 1.00 94.88 125 LEU A O 1
ATOM 916 N N . SER A 1 126 ? 8.526 -5.494 -9.860 1.00 93.75 126 SER A N 1
ATOM 917 C CA . SER A 1 126 ? 7.750 -6.733 -9.727 1.00 93.75 126 SER A CA 1
ATOM 918 C C . SER A 1 126 ? 6.358 -6.480 -9.137 1.00 93.75 126 SER A C 1
ATOM 920 O O . SER A 1 126 ? 5.377 -7.028 -9.646 1.00 93.75 126 SER A O 1
ATOM 922 N N . ALA A 1 127 ? 6.229 -5.593 -8.143 1.00 94.81 127 ALA A N 1
ATOM 923 C CA . ALA A 1 127 ? 4.931 -5.181 -7.607 1.00 94.81 127 ALA A CA 1
ATOM 924 C C . ALA A 1 127 ? 4.063 -4.481 -8.668 1.00 94.81 127 ALA A C 1
ATOM 926 O O . ALA A 1 127 ? 2.890 -4.822 -8.817 1.00 94.81 127 ALA A O 1
ATOM 927 N N . PHE A 1 128 ? 4.625 -3.562 -9.460 1.00 95.31 128 PHE A N 1
ATOM 928 C CA . PHE A 1 128 ? 3.905 -2.911 -10.562 1.00 95.31 128 PHE A CA 1
ATOM 929 C C . PHE A 1 128 ? 3.482 -3.885 -11.657 1.00 95.31 128 PHE A C 1
ATOM 931 O O . PHE A 1 128 ? 2.365 -3.783 -12.173 1.00 95.31 128 PHE A O 1
ATOM 938 N N . THR A 1 129 ? 4.323 -4.871 -11.964 1.00 94.88 129 THR A N 1
ATOM 939 C CA . THR A 1 129 ? 3.974 -5.951 -12.891 1.00 94.88 129 THR A CA 1
ATOM 940 C C . THR A 1 129 ? 2.779 -6.747 -12.359 1.00 94.88 129 THR A C 1
ATOM 942 O O . THR A 1 129 ? 1.787 -6.928 -13.068 1.00 94.88 129 THR A O 1
ATOM 945 N N . LEU A 1 130 ? 2.819 -7.159 -11.086 1.00 94.38 130 LEU A N 1
ATOM 946 C CA . LEU A 1 130 ? 1.739 -7.908 -10.440 1.00 94.38 130 LEU A CA 1
ATOM 947 C C . LEU A 1 130 ? 0.437 -7.101 -10.377 1.00 94.38 130 LEU A C 1
ATOM 949 O O . LEU A 1 130 ? -0.619 -7.636 -10.705 1.00 94.38 130 LEU A O 1
ATOM 953 N N . ILE A 1 131 ? 0.4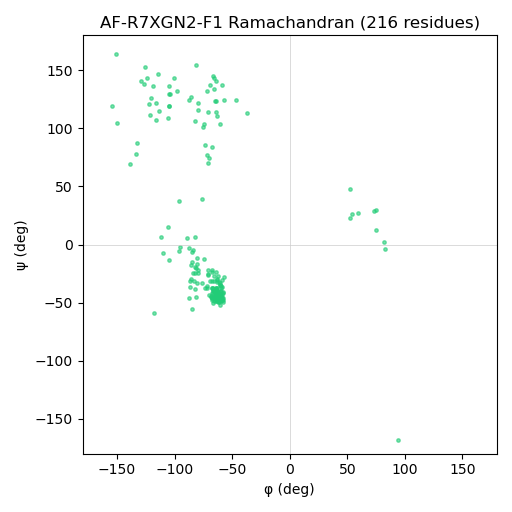96 -5.817 -10.014 1.00 94.00 131 ILE A N 1
ATOM 954 C CA . ILE A 1 131 ? -0.675 -4.926 -9.969 1.00 94.00 131 ILE A CA 1
ATOM 955 C C . ILE A 1 131 ? -1.275 -4.752 -11.370 1.00 94.00 131 ILE A C 1
ATOM 957 O O . ILE A 1 131 ? -2.492 -4.841 -11.532 1.00 94.00 131 ILE A O 1
ATOM 961 N N . SER A 1 132 ? -0.445 -4.574 -12.401 1.00 92.12 132 SER A N 1
ATOM 962 C CA . SER A 1 132 ? -0.910 -4.446 -13.790 1.00 92.12 132 SER A CA 1
ATOM 963 C C . SER A 1 132 ? -1.638 -5.705 -14.269 1.00 92.12 132 SER A C 1
ATOM 965 O O . SER A 1 132 ? -2.705 -5.619 -14.883 1.00 92.12 132 SER A O 1
ATOM 967 N N . ILE A 1 133 ? -1.122 -6.885 -13.913 1.00 93.12 133 ILE A N 1
ATOM 968 C CA . ILE A 1 133 ? -1.801 -8.164 -14.154 1.00 93.12 133 ILE A CA 1
ATOM 969 C C . ILE A 1 133 ? -3.094 -8.252 -13.331 1.00 93.12 133 ILE A C 1
ATOM 971 O O . ILE A 1 133 ? -4.137 -8.627 -13.868 1.00 93.12 133 ILE A O 1
ATOM 975 N N . ALA A 1 134 ? -3.072 -7.857 -12.056 1.00 90.38 134 ALA A N 1
ATOM 976 C CA . ALA A 1 134 ? -4.243 -7.876 -11.182 1.00 90.38 134 ALA A CA 1
ATOM 977 C C . ALA A 1 134 ? -5.388 -7.009 -11.728 1.00 90.38 134 ALA A C 1
ATOM 979 O O . ALA A 1 134 ? -6.545 -7.418 -11.654 1.00 90.38 134 ALA A O 1
ATOM 980 N N . VAL A 1 135 ? -5.093 -5.865 -12.357 1.00 89.12 135 VAL A N 1
ATOM 981 C CA . VAL A 1 135 ? -6.100 -5.035 -13.044 1.00 89.12 135 VAL A CA 1
ATOM 982 C C . VAL A 1 135 ? -6.745 -5.788 -14.213 1.00 89.12 135 VAL A C 1
ATOM 984 O O . VAL A 1 135 ? -7.966 -5.720 -14.381 1.00 89.12 135 VAL A O 1
ATOM 987 N N . LEU A 1 136 ? -5.966 -6.525 -15.014 1.00 88.81 136 LEU A N 1
ATOM 988 C CA . LEU A 1 136 ? -6.496 -7.351 -16.110 1.00 88.81 136 LEU A CA 1
ATOM 989 C C . LEU A 1 136 ? -7.354 -8.510 -15.588 1.00 88.81 136 LEU A C 1
ATOM 991 O O . LEU A 1 136 ? -8.396 -8.813 -16.174 1.00 88.81 136 LEU A O 1
ATOM 995 N N . VAL A 1 137 ? -6.934 -9.144 -14.491 1.00 89.62 137 VAL A N 1
ATOM 996 C CA . VAL A 1 137 ? -7.673 -10.237 -13.845 1.00 89.62 137 VAL A CA 1
ATOM 997 C C . VAL A 1 137 ? -8.981 -9.720 -13.250 1.00 89.62 137 VAL A C 1
ATOM 999 O O . VAL A 1 137 ? -10.038 -10.257 -13.567 1.00 89.62 137 VAL A O 1
ATOM 1002 N N . LEU A 1 138 ? -8.944 -8.640 -12.465 1.00 87.50 138 LEU A N 1
ATOM 1003 C CA . LEU A 1 138 ? -10.115 -8.082 -11.782 1.00 87.50 138 LEU A CA 1
ATOM 1004 C C . LEU A 1 138 ? -11.201 -7.616 -12.759 1.00 87.50 138 LEU A C 1
ATOM 1006 O O . LEU A 1 138 ? -12.392 -7.708 -12.469 1.00 87.50 138 LEU A O 1
ATOM 1010 N N . ARG A 1 139 ? -10.806 -7.136 -13.942 1.00 85.06 139 ARG A N 1
ATOM 1011 C CA . ARG A 1 139 ? -11.754 -6.755 -14.998 1.00 85.06 139 ARG A CA 1
ATOM 1012 C C . ARG A 1 139 ? -12.452 -7.943 -15.647 1.00 85.06 139 ARG A C 1
ATOM 1014 O O . ARG A 1 139 ? -13.558 -7.761 -16.142 1.00 85.06 139 ARG A O 1
ATOM 1021 N N . ARG A 1 140 ? -11.835 -9.128 -15.638 1.00 83.75 140 ARG A N 1
ATOM 1022 C CA . ARG A 1 140 ? -12.468 -10.366 -16.114 1.00 83.75 140 ARG A CA 1
ATOM 1023 C C . ARG A 1 140 ? -13.284 -11.064 -15.029 1.00 83.75 140 ARG A C 1
ATOM 1025 O O . ARG A 1 140 ? -14.321 -11.626 -15.344 1.00 83.75 140 ARG A O 1
ATOM 1032 N N . THR A 1 141 ? -12.830 -11.042 -13.777 1.00 85.94 141 THR A N 1
ATOM 1033 C CA . THR A 1 141 ? -13.466 -11.803 -12.690 1.00 85.94 141 THR A CA 1
ATOM 1034 C C . THR A 1 141 ? -14.628 -11.082 -12.013 1.00 85.94 141 THR A C 1
ATOM 1036 O O . THR A 1 141 ? -15.518 -11.760 -11.515 1.00 85.94 141 THR A O 1
ATOM 1039 N N . ARG A 1 142 ? -14.627 -9.741 -11.961 1.00 82.94 142 ARG A N 1
ATOM 1040 C CA . ARG A 1 142 ? -15.692 -8.934 -11.327 1.00 82.94 142 ARG A CA 1
ATOM 1041 C C . ARG A 1 142 ? -16.046 -7.693 -12.155 1.00 82.94 142 ARG A C 1
ATOM 1043 O O . ARG A 1 142 ? -15.680 -6.567 -11.786 1.00 82.94 142 ARG A O 1
ATOM 1050 N N . PRO A 1 143 ? -16.671 -7.853 -13.333 1.00 79.62 143 PRO A N 1
ATOM 1051 C CA . PRO A 1 143 ? -17.020 -6.731 -14.205 1.00 79.62 143 PRO A CA 1
ATOM 1052 C C . PRO A 1 143 ? -18.026 -5.746 -13.581 1.00 79.62 143 PRO A C 1
ATOM 1054 O O . PRO A 1 143 ? -17.942 -4.554 -13.870 1.00 79.62 143 PRO A O 1
ATOM 1057 N N . GLU A 1 144 ? -18.902 -6.207 -12.694 1.00 80.06 144 GLU A N 1
ATOM 1058 C CA . GLU A 1 144 ? -20.045 -5.494 -12.106 1.00 80.06 144 GLU A CA 1
ATOM 1059 C C . GLU A 1 144 ? -19.697 -4.438 -11.044 1.00 80.06 144 GLU A C 1
ATOM 1061 O O . GLU A 1 144 ? -20.547 -3.629 -10.680 1.00 80.06 144 GLU A O 1
ATOM 1066 N N . LEU A 1 145 ? -18.456 -4.408 -10.547 1.00 77.94 145 LEU A N 1
ATOM 1067 C CA . LEU A 1 145 ? -18.068 -3.473 -9.489 1.00 77.94 145 LEU A CA 1
ATOM 1068 C C . LEU A 1 145 ? -18.122 -2.003 -9.964 1.00 77.94 145 LEU A C 1
ATOM 1070 O O . LEU A 1 145 ? -17.562 -1.687 -11.028 1.00 77.94 145 LEU A O 1
ATOM 1074 N N . PRO A 1 146 ? -18.717 -1.085 -9.170 1.00 74.81 146 PRO A N 1
ATOM 1075 C CA . PRO A 1 146 ? -18.698 0.344 -9.460 1.00 74.81 146 PRO A CA 1
ATOM 1076 C C . PRO A 1 146 ? -17.254 0.855 -9.386 1.00 74.81 146 PRO A C 1
ATOM 1078 O O . PRO A 1 146 ? -16.555 0.671 -8.393 1.00 74.81 146 PRO A O 1
ATOM 1081 N N . ARG A 1 147 ? -16.774 1.463 -10.474 1.00 78.12 147 ARG A N 1
ATOM 1082 C CA . ARG A 1 147 ? -15.403 1.982 -10.595 1.00 78.12 147 ARG A CA 1
ATOM 1083 C C . ARG A 1 147 ? -15.464 3.491 -10.755 1.00 78.12 147 ARG A C 1
ATOM 1085 O O . ARG A 1 147 ? -15.829 3.952 -11.835 1.00 78.12 147 ARG A O 1
ATOM 1092 N N . ALA A 1 148 ? -15.082 4.220 -9.707 1.00 75.62 148 ALA A N 1
ATOM 1093 C CA . ALA A 1 148 ? -15.002 5.682 -9.719 1.00 75.62 148 ALA A CA 1
ATOM 1094 C C . ALA A 1 148 ? -14.027 6.197 -10.794 1.00 75.62 148 ALA A C 1
ATOM 1096 O O . ALA A 1 148 ? -14.299 7.188 -11.461 1.00 75.62 148 ALA A O 1
ATOM 1097 N N . PHE A 1 149 ? -12.928 5.470 -11.027 1.00 79.00 149 PHE A N 1
ATOM 1098 C CA . PHE A 1 149 ? -11.957 5.759 -12.080 1.00 79.00 149 PHE A CA 1
ATOM 1099 C C . PHE A 1 149 ? -11.720 4.531 -12.970 1.00 79.00 149 PHE A C 1
ATOM 1101 O O . PHE A 1 149 ? -11.606 3.400 -12.488 1.00 79.00 149 PHE A O 1
ATOM 1108 N N . ARG A 1 150 ? -11.630 4.738 -14.289 1.00 75.19 150 ARG A N 1
ATOM 1109 C CA . ARG A 1 150 ? -11.362 3.681 -15.276 1.00 75.19 150 ARG A CA 1
ATOM 1110 C C . ARG A 1 150 ? -10.105 4.035 -16.063 1.00 75.19 150 ARG A C 1
ATOM 1112 O O . ARG A 1 150 ? -10.088 5.043 -16.754 1.00 75.19 150 ARG A O 1
ATOM 1119 N N . CYS A 1 151 ? -9.088 3.169 -16.022 1.00 74.12 151 CYS A N 1
ATOM 1120 C CA . CYS A 1 151 ? -7.922 3.324 -16.896 1.00 74.12 151 CYS A CA 1
ATOM 1121 C C . CYS A 1 151 ? -8.364 3.342 -18.374 1.00 74.12 151 CYS A C 1
ATOM 1123 O O . CYS A 1 151 ? -9.026 2.381 -18.794 1.00 74.12 151 CYS A O 1
ATOM 1125 N N . PRO A 1 152 ? -8.014 4.384 -19.149 1.00 77.88 152 PRO A N 1
ATOM 1126 C CA . PRO A 1 152 ? -8.267 4.411 -20.584 1.00 77.88 152 PRO A CA 1
ATOM 1127 C C . PRO A 1 152 ? -7.415 3.340 -21.282 1.00 77.88 152 PRO A C 1
ATOM 1129 O O . PRO A 1 152 ? -6.300 3.050 -20.855 1.00 77.88 152 PRO A O 1
ATOM 1132 N N . GLY A 1 153 ? -7.940 2.717 -22.340 1.00 75.50 153 GLY A N 1
ATOM 1133 C CA . GLY A 1 153 ? -7.157 1.801 -23.182 1.00 75.50 153 GLY A CA 1
ATOM 1134 C C . GLY A 1 153 ? -6.831 0.430 -22.572 1.00 75.50 153 GLY A C 1
ATOM 1135 O O . GLY A 1 153 ? -5.810 -0.165 -22.911 1.00 75.50 153 GLY A O 1
ATOM 1136 N N . VAL A 1 154 ? -7.664 -0.108 -21.675 1.00 78.00 154 VAL A N 1
ATOM 1137 C CA . VAL A 1 154 ? -7.540 -1.514 -21.242 1.00 78.00 154 VAL A CA 1
ATOM 1138 C C . VAL A 1 154 ? -7.997 -2.437 -22.380 1.00 78.00 154 VAL A C 1
ATOM 1140 O O . VAL A 1 154 ? -9.088 -2.214 -22.900 1.00 78.00 154 VAL A O 1
ATOM 1143 N N . PRO A 1 155 ? -7.236 -3.489 -22.750 1.00 82.56 155 PRO A N 1
ATOM 1144 C CA . PRO A 1 155 ? -6.102 -4.094 -22.030 1.00 82.56 155 PRO A CA 1
ATOM 1145 C C . PRO A 1 155 ? -4.701 -3.615 -22.439 1.00 82.56 155 PRO A C 1
ATOM 1147 O O . PRO A 1 155 ? -3.731 -4.057 -21.830 1.00 82.56 155 PRO A O 1
ATOM 1150 N N . VAL A 1 156 ? -4.580 -2.726 -23.425 1.00 87.69 156 VAL A N 1
ATOM 1151 C CA . VAL A 1 156 ? -3.294 -2.310 -24.011 1.00 87.69 156 VAL A CA 1
ATOM 1152 C C . VAL A 1 156 ? -2.394 -1.619 -22.987 1.00 87.69 156 VAL A C 1
ATOM 1154 O O . VAL A 1 156 ? -1.234 -1.993 -22.849 1.00 87.69 156 VAL A O 1
ATOM 1157 N N . VAL A 1 157 ? -2.927 -0.666 -22.217 1.00 89.44 157 VAL A N 1
ATOM 1158 C CA . VAL A 1 157 ? -2.131 0.102 -21.242 1.00 89.44 157 VAL A CA 1
ATOM 1159 C C . VAL A 1 157 ? -1.508 -0.794 -20.154 1.00 89.44 157 VAL A C 1
ATOM 1161 O O . VAL A 1 157 ? -0.292 -0.722 -19.969 1.00 89.44 157 VAL A O 1
ATOM 1164 N N . PRO A 1 158 ? -2.259 -1.693 -19.476 1.00 88.69 158 PRO A N 1
ATOM 1165 C CA . PRO A 1 158 ? -1.650 -2.652 -18.551 1.00 88.69 158 PRO A CA 1
ATOM 1166 C C . PRO A 1 158 ? -0.623 -3.582 -19.207 1.00 88.69 158 PRO A C 1
ATOM 1168 O O . PRO A 1 158 ? 0.391 -3.895 -18.589 1.00 88.69 158 PRO A O 1
ATOM 1171 N N . LEU A 1 159 ? -0.858 -4.018 -20.451 1.00 91.94 159 LEU A N 1
ATOM 1172 C CA . LEU A 1 159 ? 0.060 -4.920 -21.151 1.00 91.94 159 LEU A CA 1
ATOM 1173 C C . LEU A 1 159 ? 1.395 -4.234 -21.475 1.00 91.94 159 LEU A C 1
ATOM 1175 O O . LEU A 1 159 ? 2.454 -4.822 -21.271 1.00 91.94 159 LEU A O 1
ATOM 1179 N N . LEU A 1 160 ? 1.343 -2.976 -21.922 1.00 93.94 160 LEU A N 1
ATOM 1180 C CA . LEU A 1 160 ? 2.534 -2.157 -22.137 1.00 93.94 160 LEU A CA 1
ATOM 1181 C C . LEU A 1 160 ? 3.289 -1.937 -20.825 1.00 93.94 160 LEU A C 1
ATOM 1183 O O . LEU A 1 160 ? 4.505 -2.089 -20.805 1.00 93.94 160 LEU A O 1
ATOM 1187 N N . SER A 1 161 ? 2.586 -1.650 -19.723 1.00 92.44 161 SER A N 1
ATOM 1188 C CA . SER A 1 161 ? 3.221 -1.491 -18.409 1.00 92.44 161 SER A CA 1
ATOM 1189 C C . SER A 1 161 ? 3.977 -2.751 -17.981 1.00 92.44 161 SER A C 1
ATOM 1191 O O . SER A 1 161 ? 5.135 -2.648 -17.584 1.00 92.44 161 SER A O 1
ATOM 1193 N N . VAL A 1 162 ? 3.371 -3.933 -18.139 1.00 94.38 162 VAL A N 1
ATOM 1194 C CA . VAL A 1 162 ? 4.043 -5.219 -17.893 1.00 94.38 162 VAL A CA 1
ATOM 1195 C C . VAL A 1 162 ? 5.273 -5.367 -18.789 1.00 94.38 162 VAL A C 1
ATOM 1197 O O . VAL A 1 162 ? 6.344 -5.696 -18.290 1.00 94.38 162 VAL A O 1
ATOM 1200 N N . GLY A 1 163 ? 5.150 -5.074 -20.087 1.00 95.06 163 GLY A N 1
ATOM 1201 C CA . GLY A 1 163 ? 6.267 -5.140 -21.031 1.00 95.06 163 GLY A CA 1
ATOM 1202 C C . GLY A 1 163 ? 7.445 -4.249 -20.625 1.00 95.06 163 GLY A C 1
ATOM 1203 O O . GLY A 1 163 ? 8.573 -4.730 -20.535 1.00 95.06 163 GLY A O 1
ATOM 1204 N N . PHE A 1 164 ? 7.185 -2.979 -20.306 1.00 95.56 164 PHE A N 1
ATOM 1205 C CA . PHE A 1 164 ? 8.214 -2.038 -19.854 1.00 95.56 164 PHE A CA 1
ATOM 1206 C C . PHE A 1 164 ? 8.835 -2.447 -18.515 1.00 95.56 164 PHE A C 1
ATOM 1208 O O . PHE A 1 164 ? 10.056 -2.399 -18.374 1.00 95.56 164 PHE A O 1
ATOM 1215 N N . CYS A 1 165 ? 8.026 -2.883 -17.544 1.00 94.56 165 CYS A N 1
ATOM 1216 C CA . CYS A 1 165 ? 8.536 -3.309 -16.241 1.00 94.56 165 CYS A CA 1
ATOM 1217 C C . CYS A 1 165 ? 9.438 -4.539 -16.378 1.00 94.56 165 CYS A C 1
ATOM 1219 O O . CYS A 1 165 ? 10.545 -4.537 -15.849 1.00 94.56 165 CYS A O 1
ATOM 1221 N N . LEU A 1 166 ? 9.018 -5.553 -17.141 1.00 94.00 166 LEU A N 1
ATOM 1222 C CA . LEU A 1 166 ? 9.828 -6.747 -17.389 1.00 94.00 166 LEU A CA 1
ATOM 1223 C C . LEU A 1 166 ? 11.112 -6.424 -18.165 1.00 94.00 166 LEU A C 1
ATOM 1225 O O . LEU A 1 166 ? 12.165 -6.975 -17.852 1.00 94.00 166 LEU A O 1
ATOM 1229 N N . PHE A 1 167 ? 11.048 -5.502 -19.129 1.00 94.69 167 PHE A N 1
ATOM 1230 C CA . PHE A 1 167 ? 12.225 -5.029 -19.857 1.00 94.69 167 PHE A CA 1
ATOM 1231 C C . PHE A 1 167 ? 13.252 -4.367 -18.926 1.00 94.69 167 PHE A C 1
ATOM 1233 O O . PHE A 1 167 ? 14.440 -4.685 -18.988 1.00 94.69 167 PHE A O 1
ATOM 1240 N N . LEU A 1 168 ? 12.796 -3.486 -18.030 1.00 91.69 168 LEU A N 1
ATOM 1241 C CA . LEU A 1 168 ? 13.646 -2.860 -17.014 1.00 91.69 168 LEU A CA 1
ATOM 1242 C C . LEU A 1 168 ? 14.225 -3.912 -16.063 1.00 91.69 168 LEU A C 1
ATOM 1244 O O . LEU A 1 168 ? 15.423 -3.900 -15.809 1.00 91.69 168 LEU A O 1
ATOM 1248 N N . MET A 1 169 ? 13.412 -4.872 -15.608 1.00 91.38 169 MET A N 1
ATOM 1249 C CA . MET A 1 169 ? 13.859 -5.968 -14.737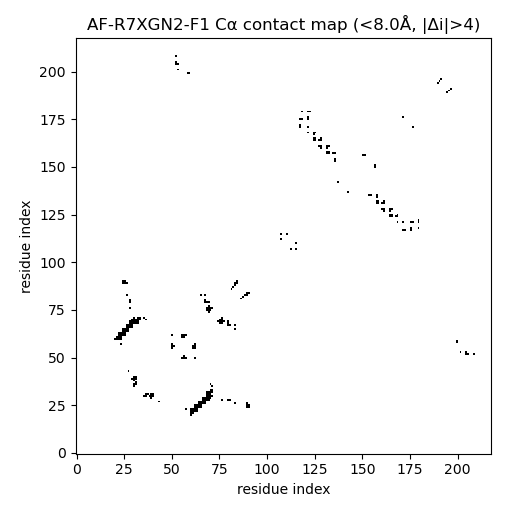 1.00 91.38 169 MET A CA 1
ATOM 1250 C C . MET A 1 169 ? 14.945 -6.844 -15.380 1.00 91.38 169 MET A C 1
ATOM 1252 O O . MET A 1 169 ? 15.840 -7.319 -14.679 1.00 91.38 169 MET A O 1
ATOM 1256 N N . ALA A 1 170 ? 14.897 -7.053 -16.697 1.00 90.00 170 ALA A N 1
ATOM 1257 C CA . ALA A 1 170 ? 15.893 -7.844 -17.420 1.00 90.00 170 ALA A CA 1
ATOM 1258 C C . ALA A 1 170 ? 17.285 -7.185 -17.467 1.00 90.00 170 ALA A C 1
ATOM 1260 O O . ALA A 1 170 ? 18.279 -7.886 -17.631 1.00 90.00 170 ALA A O 1
ATOM 1261 N N . HIS A 1 171 ? 17.368 -5.862 -17.291 1.00 90.25 171 HIS A N 1
ATOM 1262 C CA . HIS A 1 171 ? 18.633 -5.120 -17.268 1.00 90.25 171 HIS A CA 1
ATOM 1263 C C . HIS A 1 171 ? 19.282 -5.052 -15.874 1.00 90.25 171 HIS A C 1
ATOM 1265 O O . HIS A 1 171 ? 20.369 -4.493 -15.738 1.00 90.25 171 HIS A O 1
ATOM 1271 N N . LEU A 1 172 ? 18.644 -5.601 -14.832 1.00 87.31 172 LEU A N 1
ATOM 1272 C CA . LEU A 1 172 ? 19.205 -5.623 -13.479 1.00 87.31 172 LEU A CA 1
ATOM 1273 C C . LEU A 1 172 ? 20.215 -6.766 -13.296 1.00 87.31 172 LEU A C 1
ATOM 1275 O O . LEU A 1 172 ? 20.145 -7.813 -13.938 1.00 87.31 172 LEU A O 1
ATOM 1279 N N . GLN A 1 173 ? 21.139 -6.584 -12.351 1.00 85.00 173 GLN A N 1
ATOM 1280 C CA . GLN A 1 173 ? 22.176 -7.562 -12.030 1.00 85.00 173 GLN A CA 1
ATOM 1281 C C . GLN A 1 173 ? 21.575 -8.917 -11.609 1.00 85.00 173 GLN A C 1
ATOM 1283 O O . GLN A 1 173 ? 20.671 -8.969 -10.777 1.00 85.00 173 GLN A O 1
ATOM 1288 N N . ALA A 1 174 ? 22.125 -10.037 -12.090 1.00 83.19 174 ALA A N 1
ATOM 1289 C CA . ALA A 1 174 ? 21.614 -11.386 -11.791 1.00 83.19 174 ALA A CA 1
ATOM 1290 C C . ALA A 1 174 ? 21.560 -11.721 -10.284 1.00 83.19 174 ALA A C 1
ATOM 1292 O O . ALA A 1 174 ? 20.704 -12.481 -9.832 1.00 83.19 174 ALA A O 1
ATOM 1293 N N . LEU A 1 175 ? 22.437 -11.115 -9.478 1.00 80.56 175 LEU A N 1
ATOM 1294 C CA . LEU A 1 175 ? 22.418 -11.257 -8.020 1.00 80.56 175 LEU A CA 1
ATOM 1295 C C . LEU A 1 175 ? 21.098 -10.754 -7.404 1.00 80.56 175 LEU A C 1
ATOM 1297 O O . LEU A 1 175 ? 20.599 -11.355 -6.453 1.00 80.56 175 LEU A O 1
ATOM 1301 N N . THR A 1 176 ? 20.500 -9.700 -7.970 1.00 86.00 176 THR A N 1
ATOM 1302 C CA . THR A 1 176 ? 19.225 -9.125 -7.500 1.00 86.00 176 THR A CA 1
ATOM 1303 C C . THR A 1 176 ? 18.061 -10.083 -7.734 1.00 86.00 176 THR A C 1
ATOM 1305 O O . THR A 1 176 ? 17.214 -10.249 -6.859 1.00 86.00 176 THR A O 1
ATOM 1308 N N . TRP A 1 177 ? 18.075 -10.798 -8.862 1.00 87.00 177 TRP A N 1
ATOM 1309 C CA . TRP A 1 177 ? 17.108 -11.843 -9.186 1.00 87.00 177 TRP A CA 1
ATOM 1310 C C . TRP A 1 177 ? 17.176 -13.004 -8.199 1.00 87.00 177 TRP A C 1
ATOM 1312 O O . TRP A 1 177 ? 16.144 -13.453 -7.703 1.00 87.00 177 TRP A O 1
ATOM 1322 N N . ILE A 1 178 ? 18.385 -13.461 -7.863 1.00 88.56 178 ILE A N 1
ATOM 1323 C CA . ILE A 1 178 ? 18.571 -14.535 -6.881 1.00 88.56 178 ILE A CA 1
ATOM 1324 C C . ILE A 1 178 ? 18.047 -14.093 -5.511 1.00 88.56 178 ILE A C 1
ATOM 1326 O O . ILE A 1 178 ? 17.279 -14.824 -4.887 1.00 88.56 178 ILE A O 1
ATOM 1330 N N . ALA A 1 179 ? 18.415 -12.893 -5.052 1.00 87.62 179 ALA A N 1
ATOM 1331 C CA . ALA A 1 179 ? 17.943 -12.356 -3.777 1.00 87.62 179 ALA A CA 1
ATOM 1332 C C . ALA A 1 179 ? 16.409 -12.229 -3.739 1.00 87.62 179 ALA A C 1
ATOM 1334 O O . ALA A 1 179 ? 15.785 -12.651 -2.764 1.00 87.62 179 ALA A O 1
ATOM 1335 N N . PHE A 1 180 ? 15.803 -11.722 -4.816 1.00 88.88 180 PHE A N 1
ATOM 1336 C CA . PHE A 1 180 ? 14.353 -11.602 -4.962 1.00 88.88 180 PHE A CA 1
ATOM 1337 C C . PHE A 1 180 ? 13.651 -12.964 -4.903 1.00 88.88 180 PHE A C 1
ATOM 1339 O O . PHE A 1 180 ? 12.698 -13.131 -4.144 1.00 88.88 180 PHE A O 1
ATOM 1346 N N . LEU A 1 181 ? 14.142 -13.961 -5.646 1.00 91.94 181 LEU A N 1
ATOM 1347 C CA . LEU A 1 181 ? 13.559 -15.306 -5.660 1.00 91.94 181 LEU A CA 1
ATOM 1348 C C . LEU A 1 181 ? 13.711 -16.022 -4.315 1.00 91.94 181 LEU A C 1
ATOM 1350 O O . LEU A 1 181 ? 12.769 -16.675 -3.867 1.00 91.94 181 LEU A O 1
ATOM 1354 N N . ILE A 1 182 ? 14.856 -15.874 -3.641 1.00 93.12 182 ILE A N 1
ATOM 1355 C CA . ILE A 1 182 ? 15.056 -16.406 -2.286 1.00 93.12 182 ILE A CA 1
ATOM 1356 C C . ILE A 1 182 ? 14.059 -15.764 -1.321 1.00 93.12 182 ILE A C 1
ATOM 1358 O O . ILE A 1 182 ? 13.393 -16.472 -0.568 1.00 93.12 182 ILE A O 1
ATOM 1362 N N . TRP A 1 183 ? 13.924 -14.437 -1.357 1.00 91.50 183 TRP A N 1
ATOM 1363 C CA . TRP A 1 183 ? 12.992 -13.716 -0.493 1.00 91.50 183 TRP A CA 1
ATOM 1364 C C . TRP A 1 183 ? 11.535 -14.115 -0.756 1.00 91.50 183 TRP A C 1
ATOM 1366 O O . TRP A 1 183 ? 10.783 -14.368 0.186 1.00 91.50 183 TRP A O 1
ATOM 1376 N N . LEU A 1 184 ? 11.150 -14.260 -2.027 1.00 92.00 184 LEU A N 1
ATOM 1377 C CA . LEU A 1 184 ? 9.832 -14.748 -2.429 1.00 92.00 184 LEU A CA 1
ATOM 1378 C C . LEU A 1 184 ? 9.597 -16.174 -1.916 1.00 92.00 184 LEU A C 1
ATOM 1380 O O . LEU A 1 184 ? 8.537 -16.457 -1.361 1.00 92.00 184 LEU A O 1
ATOM 1384 N N . GLY A 1 185 ? 10.597 -17.050 -2.026 1.00 94.12 185 GLY A N 1
ATOM 1385 C CA . GLY A 1 185 ? 10.549 -18.406 -1.485 1.00 94.12 185 GLY A CA 1
ATOM 1386 C C . GLY A 1 185 ? 10.367 -18.438 0.035 1.00 94.12 185 GLY A C 1
ATOM 1387 O O . GLY A 1 185 ? 9.537 -19.199 0.533 1.00 94.12 185 GLY A O 1
ATOM 1388 N N . ILE A 1 186 ? 11.077 -17.582 0.779 1.00 93.88 186 ILE A N 1
ATOM 1389 C CA . ILE A 1 186 ? 10.907 -17.437 2.234 1.00 93.88 186 ILE A CA 1
ATOM 1390 C C . ILE A 1 186 ? 9.489 -16.954 2.559 1.00 93.88 186 ILE A C 1
ATOM 1392 O O . ILE A 1 186 ? 8.810 -17.572 3.379 1.00 93.88 186 ILE A O 1
ATOM 1396 N N . GLY A 1 187 ? 9.010 -15.901 1.892 1.00 90.62 187 GLY A N 1
ATOM 1397 C CA . GLY A 1 187 ? 7.662 -15.370 2.099 1.00 90.62 187 GLY A CA 1
ATOM 1398 C C . GLY A 1 187 ? 6.576 -16.408 1.815 1.00 90.62 187 GLY A C 1
ATOM 1399 O O . GLY A 1 187 ? 5.652 -16.578 2.610 1.00 90.62 187 GLY A O 1
ATOM 1400 N N . LEU A 1 188 ? 6.727 -17.171 0.731 1.00 92.75 188 LEU A N 1
ATOM 1401 C CA . LEU A 1 188 ? 5.812 -18.247 0.364 1.00 92.75 188 LEU A CA 1
ATOM 1402 C C . LEU A 1 188 ? 5.855 -19.407 1.372 1.00 92.75 188 LEU A C 1
ATOM 1404 O O . LEU A 1 188 ? 4.815 -19.965 1.721 1.00 92.75 188 LEU A O 1
ATOM 1408 N N . SER A 1 189 ? 7.040 -19.727 1.895 1.00 92.12 189 SER A N 1
ATOM 1409 C CA . SER A 1 189 ? 7.214 -20.738 2.943 1.00 92.12 189 SER A CA 1
ATOM 1410 C C . SER A 1 189 ? 6.510 -20.324 4.237 1.00 92.12 189 SER A C 1
ATOM 1412 O O . SER A 1 189 ? 5.724 -21.097 4.781 1.00 92.12 189 SER A O 1
ATOM 1414 N N . ILE A 1 190 ? 6.712 -19.086 4.700 1.00 91.81 190 ILE A N 1
ATOM 1415 C CA . ILE A 1 190 ? 6.015 -18.539 5.878 1.00 91.81 190 ILE A CA 1
ATOM 1416 C C . ILE A 1 190 ? 4.501 -18.521 5.639 1.00 91.81 190 ILE A C 1
ATOM 1418 O O . ILE A 1 190 ? 3.724 -18.878 6.529 1.00 91.81 190 ILE A O 1
ATOM 1422 N N . TYR A 1 191 ? 4.069 -18.163 4.426 1.00 86.00 191 TYR A N 1
ATOM 1423 C CA . TYR A 1 191 ? 2.659 -18.164 4.066 1.00 86.00 191 TYR A CA 1
ATOM 1424 C C . TYR A 1 191 ? 2.036 -19.559 4.190 1.00 86.00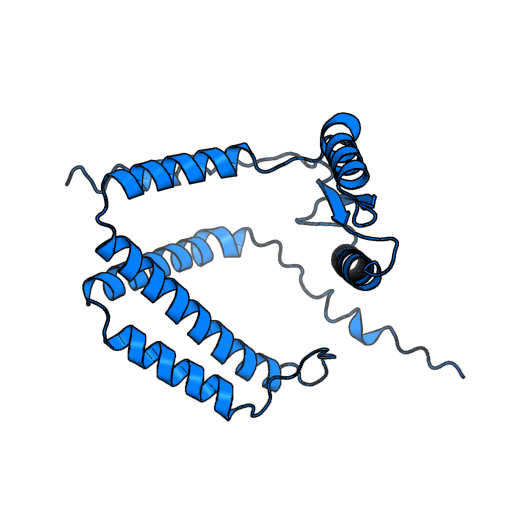 191 TYR A C 1
ATOM 1426 O O . TYR A 1 191 ? 1.024 -19.717 4.870 1.00 86.00 191 TYR A O 1
ATOM 1434 N N . PHE A 1 192 ? 2.636 -20.589 3.587 1.00 89.50 192 PHE A N 1
ATOM 1435 C CA . PHE A 1 192 ? 2.075 -21.941 3.625 1.00 89.50 192 PHE A CA 1
ATOM 1436 C C . PHE A 1 192 ? 2.182 -22.616 4.996 1.00 89.50 192 PHE A C 1
ATOM 1438 O O . PHE A 1 192 ? 1.272 -23.359 5.370 1.00 89.50 192 PHE A O 1
ATOM 1445 N N . LEU A 1 193 ? 3.263 -22.369 5.741 1.00 89.00 193 LEU A N 1
ATOM 1446 C CA . LEU A 1 193 ? 3.522 -23.027 7.026 1.00 89.00 193 LEU A CA 1
ATOM 1447 C C . LEU A 1 193 ? 2.772 -22.376 8.192 1.00 89.00 193 LEU A C 1
ATOM 1449 O O . LEU A 1 193 ? 2.282 -23.086 9.068 1.00 89.00 193 LEU A O 1
ATOM 1453 N N . TYR A 1 194 ? 2.666 -21.046 8.197 1.00 84.31 194 TYR A N 1
ATOM 1454 C CA . TYR A 1 194 ? 2.087 -20.283 9.302 1.00 84.31 194 TYR A CA 1
ATOM 1455 C C . TYR A 1 194 ? 0.841 -19.507 8.873 1.00 84.31 194 TYR A C 1
ATOM 1457 O O . TYR A 1 194 ? -0.246 -19.745 9.403 1.00 84.31 194 TYR A O 1
ATOM 1465 N N . ALA A 1 195 ? 0.959 -18.609 7.887 1.00 82.06 195 ALA A N 1
ATOM 1466 C CA . ALA A 1 195 ? -0.115 -17.657 7.594 1.00 82.06 195 ALA A CA 1
ATOM 1467 C C . ALA A 1 195 ? -1.402 -18.343 7.118 1.00 82.06 195 ALA A C 1
ATOM 1469 O O . ALA A 1 195 ? -2.484 -17.938 7.515 1.00 82.06 195 ALA A O 1
ATOM 1470 N N . ARG A 1 196 ? -1.314 -19.421 6.331 1.00 81.00 196 ARG A N 1
ATOM 1471 C CA . ARG A 1 196 ? -2.482 -20.182 5.866 1.00 81.00 196 ARG A CA 1
ATOM 1472 C C . ARG A 1 196 ? -3.225 -20.874 7.010 1.00 81.00 196 ARG A C 1
ATOM 1474 O O . ARG A 1 196 ? -4.437 -21.035 6.919 1.00 81.00 196 ARG A O 1
ATOM 1481 N N . ARG A 1 197 ? -2.514 -21.288 8.063 1.00 75.38 197 ARG A N 1
ATOM 1482 C CA . ARG A 1 197 ? -3.107 -21.930 9.248 1.00 75.38 197 ARG A CA 1
ATOM 1483 C C . ARG A 1 197 ? -3.705 -20.905 10.213 1.00 75.38 197 ARG A C 1
ATOM 1485 O O . ARG A 1 197 ? -4.733 -21.185 10.815 1.00 75.38 197 ARG A O 1
ATOM 1492 N N . ASN A 1 198 ? -3.100 -19.721 10.304 1.00 75.81 198 ASN A N 1
ATOM 1493 C CA . ASN A 1 198 ? -3.531 -18.647 11.205 1.00 75.81 198 ASN A CA 1
ATOM 1494 C C . ASN A 1 198 ? -4.432 -17.597 10.536 1.00 75.81 198 ASN A C 1
ATOM 1496 O O . ASN A 1 198 ? -4.929 -16.695 11.209 1.00 75.81 198 ASN A O 1
ATOM 1500 N N . ALA A 1 199 ? -4.649 -17.683 9.222 1.00 67.56 199 ALA A N 1
ATOM 1501 C CA . ALA A 1 199 ? -5.566 -16.808 8.516 1.00 67.56 199 ALA A CA 1
ATOM 1502 C C . ALA A 1 199 ? -6.981 -17.056 9.040 1.00 67.56 199 ALA A C 1
ATOM 1504 O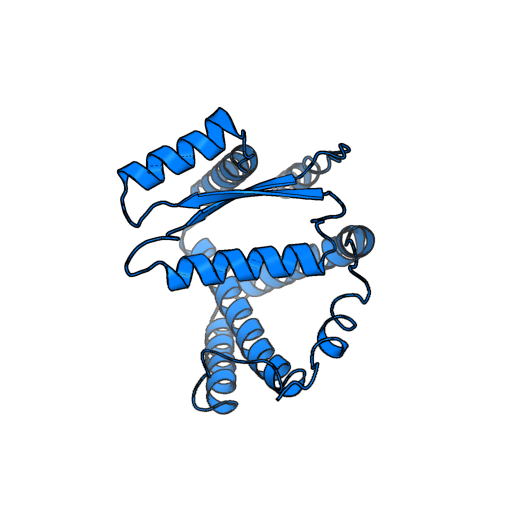 O . ALA A 1 199 ? -7.561 -18.120 8.821 1.00 67.56 199 ALA A O 1
ATOM 1505 N N . VAL A 1 200 ? -7.550 -16.048 9.703 1.00 62.22 200 VAL A N 1
ATOM 1506 C CA . VAL A 1 200 ? -8.976 -16.000 10.034 1.00 62.22 200 VAL A CA 1
ATOM 1507 C C . VAL A 1 200 ? -9.732 -15.855 8.714 1.00 62.22 200 VAL A C 1
ATOM 1509 O O . VAL A 1 200 ? -10.021 -14.750 8.248 1.00 62.22 200 VAL A O 1
ATOM 1512 N N . LEU A 1 201 ? -9.969 -16.989 8.053 1.00 51.75 201 LEU A N 1
ATOM 1513 C CA . LEU A 1 201 ? -10.767 -17.077 6.842 1.00 51.75 201 LEU A CA 1
ATOM 1514 C C . LEU A 1 201 ? -12.167 -16.577 7.198 1.00 51.75 201 LEU A C 1
ATOM 1516 O O . LEU A 1 201 ? -12.952 -17.293 7.816 1.00 51.75 201 LEU A O 1
ATOM 1520 N N . HIS A 1 202 ? -12.491 -15.350 6.792 1.00 53.97 202 HIS A N 1
ATOM 1521 C CA . HIS A 1 202 ? -13.872 -14.885 6.729 1.00 53.97 202 HIS A CA 1
ATOM 1522 C C . HIS A 1 202 ? -14.549 -15.644 5.582 1.00 53.97 202 HIS A C 1
ATOM 1524 O O . HIS A 1 202 ? -14.722 -15.146 4.470 1.00 53.97 202 HIS A O 1
ATOM 1530 N N . GLY A 1 203 ? -14.848 -16.917 5.839 1.00 42.66 203 GLY A N 1
ATOM 1531 C CA . GLY A 1 203 ? -15.550 -17.795 4.926 1.00 42.66 203 GLY A CA 1
ATOM 1532 C C . GLY A 1 203 ? -16.957 -17.264 4.683 1.00 42.66 203 GLY A C 1
ATOM 1533 O O . GLY A 1 203 ? -17.812 -17.302 5.561 1.00 42.66 203 GLY A O 1
ATOM 1534 N N . GLY A 1 204 ? -17.206 -16.775 3.470 1.00 42.97 204 GLY A N 1
ATOM 1535 C CA . GLY A 1 204 ? -18.539 -16.804 2.867 1.00 42.97 204 GLY A CA 1
ATOM 1536 C C . GLY A 1 204 ? -19.550 -15.714 3.241 1.00 42.97 204 GLY A C 1
ATOM 1537 O O . GLY A 1 204 ? -20.661 -15.771 2.717 1.00 42.97 204 GLY A O 1
ATOM 1538 N N . GLN A 1 205 ? -19.233 -14.707 4.065 1.00 45.44 205 GLN A N 1
ATOM 1539 C CA . GLN A 1 205 ? -20.215 -13.641 4.359 1.00 45.44 205 GLN A CA 1
ATOM 1540 C C . GLN A 1 205 ? -20.272 -12.531 3.295 1.00 45.44 205 GLN A C 1
ATOM 1542 O O . GLN A 1 205 ? -21.359 -12.037 2.992 1.00 45.44 205 GLN A O 1
ATOM 1547 N N . VAL A 1 206 ? -19.152 -12.227 2.627 1.00 49.19 206 VAL A N 1
ATOM 1548 C CA . VAL A 1 206 ? -19.085 -11.195 1.568 1.00 49.19 206 VAL A CA 1
ATOM 1549 C C . VAL A 1 206 ? -20.010 -11.522 0.381 1.00 49.19 206 VAL A C 1
ATOM 1551 O O . VAL A 1 206 ? -20.608 -10.626 -0.207 1.00 49.19 206 VAL A O 1
ATOM 1554 N N . ALA A 1 207 ? -20.208 -12.807 0.065 1.00 41.78 207 ALA A N 1
ATOM 1555 C CA . ALA A 1 207 ? -21.080 -13.237 -1.034 1.00 41.78 207 ALA A CA 1
ATOM 1556 C C . ALA A 1 207 ? -22.584 -13.220 -0.685 1.00 41.78 207 ALA A C 1
ATOM 1558 O O . ALA A 1 207 ? -23.415 -13.095 -1.581 1.00 41.78 207 ALA A O 1
ATOM 1559 N N . ARG A 1 208 ? -22.964 -13.318 0.600 1.00 40.38 208 ARG A N 1
ATOM 1560 C CA . AR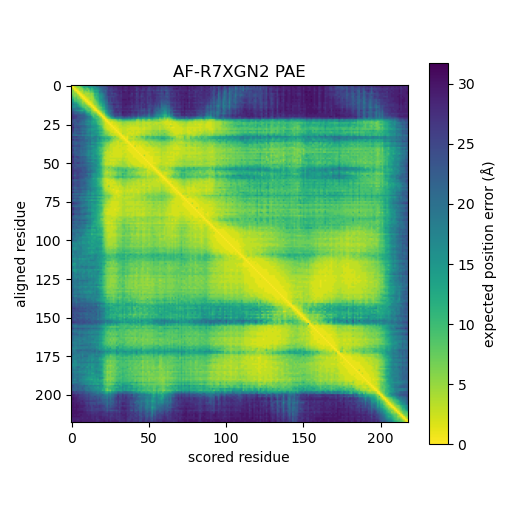G A 1 208 ? -24.381 -13.310 1.023 1.00 40.38 208 ARG A CA 1
ATOM 1561 C C . ARG A 1 208 ? -24.960 -11.901 1.187 1.00 40.38 208 ARG A C 1
ATOM 1563 O O . ARG A 1 208 ? -26.169 -11.737 1.049 1.00 40.38 208 ARG A O 1
ATOM 1570 N N . GLY A 1 209 ? -24.124 -10.892 1.443 1.00 39.03 209 GLY A N 1
ATOM 1571 C CA . GLY A 1 209 ? -24.560 -9.495 1.585 1.00 39.03 209 GLY A CA 1
ATOM 1572 C C . GLY A 1 209 ? -24.976 -8.838 0.265 1.00 39.03 209 GLY A C 1
ATOM 1573 O O . GLY A 1 209 ? -25.971 -8.116 0.228 1.00 39.03 209 GLY A O 1
ATOM 1574 N N . ALA A 1 210 ? -24.277 -9.151 -0.833 1.00 46.28 210 ALA A N 1
ATOM 1575 C CA . ALA A 1 210 ? -24.574 -8.600 -2.159 1.00 46.28 210 ALA A CA 1
ATOM 1576 C C . ALA A 1 210 ? -25.924 -9.078 -2.730 1.00 46.28 210 ALA A C 1
ATOM 1578 O O . ALA A 1 210 ? -26.537 -8.380 -3.528 1.00 46.28 210 ALA A O 1
ATOM 1579 N N . SER A 1 211 ? -26.428 -10.233 -2.281 1.00 42.25 211 SER A N 1
ATOM 1580 C CA . SER A 1 211 ? -27.713 -10.778 -2.735 1.00 42.25 211 SER A CA 1
ATOM 1581 C C . SER A 1 211 ? -28.931 -10.221 -1.979 1.00 42.25 211 SER A C 1
ATOM 1583 O O . SER A 1 211 ? -30.054 -10.560 -2.344 1.00 42.25 211 SER A O 1
ATOM 1585 N N . ARG A 1 212 ? -28.756 -9.412 -0.917 1.00 46.72 212 ARG A N 1
ATOM 1586 C CA . ARG A 1 212 ? -29.862 -9.039 -0.006 1.00 46.72 212 ARG A CA 1
ATOM 1587 C C . ARG A 1 212 ? -30.29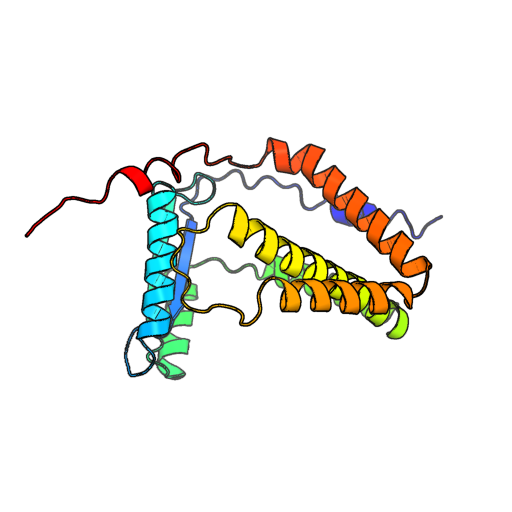5 -7.570 -0.047 1.00 46.72 212 ARG A C 1
ATOM 1589 O O . ARG A 1 212 ? -31.133 -7.182 0.762 1.00 46.72 212 ARG A O 1
ATOM 1596 N N . LYS A 1 213 ? -29.784 -6.743 -0.961 1.00 46.00 213 LYS A N 1
ATOM 1597 C CA . LYS A 1 213 ? -30.295 -5.371 -1.124 1.00 46.00 213 LYS A CA 1
ATOM 1598 C C . LYS A 1 213 ? -30.541 -5.009 -2.587 1.00 46.00 213 LYS A C 1
ATOM 1600 O O . LYS A 1 213 ? -29.799 -4.247 -3.188 1.00 46.00 213 LYS A O 1
ATOM 1605 N N . SER A 1 214 ? -31.656 -5.510 -3.105 1.00 42.09 214 SER A N 1
ATOM 1606 C CA . SER A 1 214 ? -32.551 -4.676 -3.904 1.00 42.09 214 SER A CA 1
ATOM 1607 C C . SER A 1 214 ? -33.978 -4.914 -3.402 1.00 42.09 214 SER A C 1
ATOM 1609 O O . SER A 1 214 ? -34.648 -5.834 -3.864 1.00 42.09 214 SER A O 1
ATOM 1611 N N . PRO A 1 215 ? -34.437 -4.174 -2.376 1.00 39.81 215 PRO A N 1
ATOM 1612 C CA . PRO A 1 215 ? -35.846 -3.876 -2.261 1.00 39.81 215 PRO A CA 1
ATOM 1613 C C . PRO A 1 215 ? -36.130 -2.802 -3.307 1.00 39.81 215 PRO A C 1
ATOM 1615 O O . PRO A 1 215 ? -35.787 -1.632 -3.154 1.00 39.81 215 PRO A O 1
ATOM 1618 N N . GLU A 1 216 ? -36.690 -3.269 -4.409 1.00 50.44 216 GLU A N 1
ATOM 1619 C CA . GLU A 1 216 ? -37.592 -2.523 -5.267 1.00 50.44 216 GLU A CA 1
ATOM 1620 C C . GLU A 1 216 ? -38.500 -1.627 -4.405 1.00 50.44 216 GLU A C 1
ATOM 1622 O O . GLU A 1 216 ? -39.313 -2.136 -3.636 1.00 50.44 216 GLU A O 1
ATOM 1627 N N . THR A 1 217 ? -38.365 -0.303 -4.497 1.00 43.06 217 THR A N 1
ATOM 1628 C CA . THR A 1 217 ? -39.416 0.615 -4.041 1.00 43.06 217 THR A CA 1
ATOM 1629 C C . THR A 1 217 ? -39.411 1.908 -4.851 1.00 43.06 217 THR A C 1
ATOM 1631 O O . THR A 1 217 ? -38.596 2.788 -4.587 1.00 43.06 217 THR A O 1
ATOM 1634 N N . ARG A 1 218 ? -40.420 1.960 -5.732 1.00 40.69 218 ARG A N 1
ATOM 1635 C CA . ARG A 1 218 ? -41.177 3.099 -6.285 1.00 40.69 218 ARG A CA 1
ATOM 1636 C C . ARG A 1 218 ? -40.496 4.084 -7.227 1.00 40.69 218 ARG A C 1
ATOM 1638 O O . ARG A 1 218 ? -39.668 4.894 -6.770 1.00 40.69 218 ARG A O 1
#